Protein AF-G0ULC5-F1 (afdb_monomer_lite)

Secondary structure (DSSP, 8-state):
---TTSS--------SEEESSHHHHHHHHHHHHHHTT--HHHHHHHHHHHHHHHH--STTS--EEEEEEEE--PPPP--SS-EEEEEEEEESS--HHHHHHSS--SEEEEESSSGGGS-SS-PPTT-EEEEEEEEEEEPTT-EEEETTTS-HHHHHHHHHTTT-HHHHHHHHHHHHHHTT-S----EEEEEEEETTEEEEEEETTTEEEEEEEEEEEEE--

Sequence (221 aa):
MLRASELSSYIPLVPINVFQSFNSAVPTLREVSEKSGVQRRLIEDAVRQLQGAETGNNSFTTHIQPTTVRLYTPPPIEADTPNIMLLFRGAKDITIEGYICAESPKFVYFSSSLFLSLPYGVLSEGEKYRVTLCRVTRRSNSRLFNKLEAPEKELALFDSLHGNLEEFNATLVKKHSSEASGNGSIYDGVVDWLDGAVSYCFFTKYVQCHTILSADTLWCQ

Structure (mmCIF, N/CA/C/O backbone):
data_AF-G0ULC5-F1
#
_entry.id   AF-G0ULC5-F1
#
loop_
_atom_site.group_PDB
_atom_site.id
_atom_site.type_symbol
_atom_site.label_atom_id
_atom_site.label_alt_id
_atom_site.label_comp_id
_atom_site.label_asym_id
_atom_site.label_entity_id
_atom_site.label_seq_id
_atom_site.pdbx_PDB_ins_code
_atom_site.Cartn_x
_atom_site.Cartn_y
_atom_site.Cartn_z
_atom_site.occupancy
_atom_site.B_iso_or_equiv
_atom_site.auth_seq_id
_atom_site.auth_comp_id
_atom_site.auth_asym_id
_atom_site.auth_atom_id
_atom_site.pdbx_PDB_model_num
ATOM 1 N N . MET A 1 1 ? -5.680 17.758 20.005 1.00 28.42 1 MET A N 1
ATOM 2 C CA . MET A 1 1 ? -6.889 17.608 19.166 1.00 28.42 1 MET A CA 1
ATOM 3 C C . MET A 1 1 ? -6.508 18.072 17.764 1.00 28.42 1 MET A C 1
ATOM 5 O O . MET A 1 1 ? -6.477 19.269 17.520 1.00 28.42 1 MET A O 1
ATOM 9 N N . LEU A 1 2 ? -6.059 17.157 16.901 1.00 28.77 2 LEU A N 1
ATOM 10 C CA . LEU A 1 2 ? -5.626 17.500 15.539 1.00 28.77 2 LEU A CA 1
ATOM 11 C C . LEU A 1 2 ? -6.870 17.789 14.691 1.00 28.77 2 LEU A C 1
ATOM 13 O O . LEU A 1 2 ? -7.798 16.977 14.662 1.00 28.77 2 LEU A O 1
ATOM 17 N N . ARG A 1 3 ? -6.924 18.968 14.065 1.00 28.08 3 ARG A N 1
ATOM 18 C CA . ARG A 1 3 ? -8.037 19.369 13.198 1.00 28.08 3 ARG A CA 1
ATOM 19 C C . ARG A 1 3 ? -8.000 18.521 11.929 1.00 28.08 3 ARG A C 1
ATOM 21 O O . ARG A 1 3 ? -7.015 18.513 11.207 1.00 28.08 3 ARG A O 1
ATOM 28 N N . ALA A 1 4 ? -9.102 17.833 11.648 1.00 35.66 4 ALA A N 1
ATOM 29 C CA . ALA A 1 4 ? -9.281 16.988 10.467 1.00 35.66 4 ALA A CA 1
ATOM 30 C C . ALA A 1 4 ? -9.412 17.776 9.141 1.00 35.66 4 ALA A C 1
ATOM 32 O O . ALA A 1 4 ? -9.764 17.190 8.125 1.00 35.66 4 ALA A O 1
ATOM 33 N N . SER A 1 5 ? -9.169 19.091 9.145 1.00 34.28 5 SER A N 1
ATOM 34 C CA . SER A 1 5 ? -9.484 20.004 8.039 1.00 34.28 5 SER A CA 1
ATOM 35 C C . SER A 1 5 ? -8.282 20.455 7.202 1.00 34.28 5 SER A C 1
ATOM 37 O O . SER A 1 5 ? -8.465 21.267 6.306 1.00 34.28 5 SER A O 1
ATOM 39 N N . GLU A 1 6 ? -7.072 19.956 7.466 1.00 36.22 6 GLU A N 1
ATOM 40 C CA . GLU A 1 6 ? -5.863 20.311 6.690 1.00 36.22 6 GLU A CA 1
ATOM 41 C C . GLU A 1 6 ? -5.317 19.140 5.848 1.00 36.22 6 GLU A C 1
ATOM 43 O O . GLU A 1 6 ? -4.309 19.273 5.167 1.00 36.22 6 GLU A O 1
ATOM 48 N N . LEU A 1 7 ? -6.009 17.993 5.839 1.00 41.88 7 LEU A N 1
ATOM 49 C CA . LEU A 1 7 ? -5.552 16.750 5.198 1.00 41.88 7 LEU A CA 1
ATOM 50 C C . LEU A 1 7 ? -6.027 16.538 3.750 1.00 41.88 7 LEU A C 1
ATOM 52 O O . LEU A 1 7 ? -5.820 15.459 3.202 1.00 41.88 7 LEU A O 1
ATOM 56 N N . SER A 1 8 ? -6.670 17.525 3.122 1.00 38.25 8 SER A N 1
ATOM 57 C CA . SER A 1 8 ? -7.323 17.345 1.815 1.00 38.25 8 SER A CA 1
ATOM 58 C C . SER A 1 8 ? -6.988 18.422 0.782 1.00 38.25 8 SER A C 1
ATOM 60 O O . SER A 1 8 ? -7.850 18.802 -0.012 1.00 38.25 8 SER A O 1
ATOM 62 N N . SER A 1 9 ? -5.760 18.937 0.758 1.00 40.50 9 SER A N 1
ATOM 63 C CA . SER A 1 9 ? -5.264 19.585 -0.457 1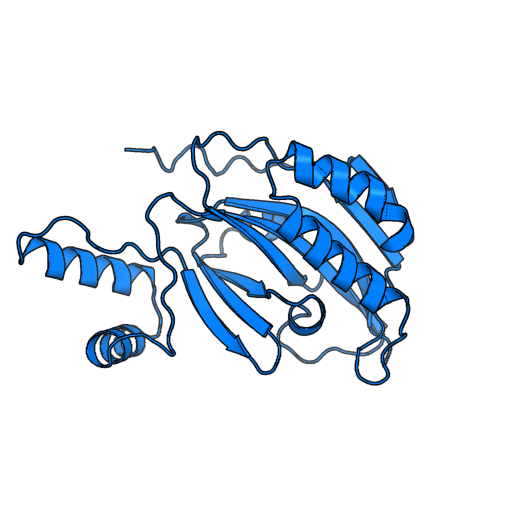.00 40.50 9 SER A CA 1
ATOM 64 C C . SER A 1 9 ? -4.756 18.496 -1.401 1.00 40.50 9 SER A C 1
ATOM 66 O O . SER A 1 9 ? -3.822 17.758 -1.090 1.00 40.50 9 SER A O 1
ATOM 68 N N . TYR A 1 10 ? -5.411 18.350 -2.555 1.00 47.53 10 TYR A N 1
ATOM 69 C CA . TYR A 1 10 ? -4.926 17.490 -3.629 1.00 47.53 10 TYR A CA 1
ATOM 70 C C . TYR A 1 10 ? -3.532 17.970 -4.060 1.00 47.53 10 TYR A C 1
ATOM 72 O O . TYR A 1 10 ? -3.373 19.010 -4.692 1.00 47.53 10 TYR A O 1
ATOM 80 N N . ILE A 1 11 ? -2.549 17.186 -3.634 1.00 54.88 11 ILE A N 1
ATOM 81 C CA . ILE A 1 11 ? -1.192 16.966 -4.123 1.00 54.88 11 ILE A CA 1
ATOM 82 C C . ILE A 1 11 ? -1.079 16.384 -5.538 1.00 54.88 11 ILE A C 1
ATOM 84 O O . ILE A 1 11 ? -0.894 15.166 -5.572 1.00 54.88 11 ILE A O 1
ATOM 88 N N . PRO A 1 12 ? -1.205 17.082 -6.693 1.00 54.84 12 PRO A N 1
ATOM 89 C CA . PRO A 1 12 ? -0.902 16.432 -7.966 1.00 54.84 12 PRO A CA 1
ATOM 90 C C . PRO A 1 12 ? 0.525 15.881 -7.910 1.00 54.84 12 PRO A C 1
ATOM 92 O O . PRO A 1 12 ? 1.501 16.629 -7.841 1.00 54.84 12 PRO A O 1
ATOM 95 N N . LEU A 1 13 ? 0.634 14.553 -7.881 1.00 72.25 13 LEU A N 1
ATOM 96 C CA . LEU A 1 13 ? 1.910 13.871 -7.779 1.00 72.25 13 LEU A CA 1
ATOM 97 C C . LEU A 1 13 ? 2.657 13.991 -9.106 1.00 72.25 13 LEU A C 1
ATOM 99 O O . LEU A 1 13 ? 2.316 13.332 -10.091 1.00 72.25 13 LEU A O 1
ATOM 103 N N . VAL A 1 14 ? 3.710 14.800 -9.118 1.00 83.62 14 VAL A N 1
ATOM 104 C CA . VAL A 1 14 ? 4.656 14.850 -10.233 1.00 83.62 14 VAL A CA 1
ATOM 105 C C . VAL A 1 14 ? 5.738 13.797 -9.983 1.00 83.62 14 VAL A C 1
ATOM 107 O O . VAL A 1 14 ? 6.363 13.822 -8.920 1.00 83.62 14 VAL A O 1
ATOM 110 N N . PRO A 1 15 ? 5.959 12.848 -10.911 1.00 90.38 15 PRO A N 1
ATOM 111 C CA . PRO A 1 15 ? 7.017 11.866 -10.745 1.00 90.38 15 PRO A CA 1
ATOM 112 C C . PRO A 1 15 ? 8.377 12.561 -10.793 1.00 90.38 15 PRO A C 1
ATOM 114 O O . PRO A 1 15 ? 8.635 13.367 -11.685 1.00 90.38 15 PRO A O 1
ATOM 117 N N . ILE A 1 16 ? 9.259 12.227 -9.854 1.00 93.25 16 ILE A N 1
ATOM 118 C CA . ILE A 1 16 ? 10.623 12.771 -9.826 1.00 93.25 16 ILE A CA 1
ATOM 119 C C . ILE A 1 16 ? 11.497 12.135 -10.910 1.00 93.25 16 ILE A C 1
ATOM 121 O O . ILE A 1 16 ? 12.363 12.786 -11.484 1.00 93.25 16 ILE A O 1
ATOM 125 N N . ASN A 1 17 ? 11.237 10.863 -11.220 1.00 94.12 17 ASN A N 1
ATOM 126 C CA . ASN A 1 17 ? 11.971 10.072 -12.193 1.00 94.12 17 ASN A CA 1
ATOM 127 C C . ASN A 1 17 ? 11.061 8.990 -12.782 1.00 94.12 17 ASN A C 1
ATOM 129 O O . ASN A 1 17 ? 10.111 8.525 -12.140 1.00 94.12 17 ASN A O 1
ATOM 133 N N . VAL A 1 18 ? 11.392 8.573 -14.003 1.00 95.44 18 VAL A N 1
ATOM 134 C CA . VAL A 1 18 ? 10.710 7.507 -14.738 1.00 95.44 18 VAL A CA 1
ATOM 135 C C . VAL A 1 18 ? 11.745 6.490 -15.212 1.00 95.44 18 VAL A C 1
ATOM 137 O O . VAL A 1 18 ? 12.797 6.865 -15.725 1.00 95.44 18 VAL A O 1
ATOM 140 N N . PHE A 1 19 ? 11.435 5.211 -15.043 1.00 96.19 19 PHE A N 1
ATOM 141 C CA . PHE A 1 19 ? 12.298 4.074 -15.338 1.00 96.19 19 PHE A CA 1
ATOM 142 C C . PHE A 1 19 ? 11.550 3.043 -16.183 1.00 96.19 19 PHE A C 1
ATOM 144 O O . PHE A 1 19 ? 10.318 3.025 -16.231 1.00 96.19 19 PHE A O 1
ATOM 151 N N . GLN A 1 20 ? 12.311 2.166 -16.831 1.00 92.50 20 GLN A N 1
ATOM 152 C CA . GLN A 1 20 ? 11.774 1.075 -17.650 1.00 92.50 20 GLN A CA 1
ATOM 153 C C . GLN A 1 20 ? 11.630 -0.236 -16.868 1.00 92.50 20 GLN A C 1
ATOM 155 O O . GLN A 1 20 ? 11.015 -1.173 -17.356 1.00 92.50 20 GLN A O 1
ATOM 160 N N . SER A 1 21 ? 12.193 -0.318 -15.659 1.00 92.88 21 SER A N 1
ATOM 161 C CA . SER A 1 21 ? 12.169 -1.534 -14.851 1.00 92.88 21 SER A CA 1
ATOM 162 C C . SER A 1 21 ? 12.197 -1.235 -13.356 1.00 92.88 21 SER A C 1
ATOM 164 O O . SER A 1 21 ? 12.589 -0.138 -12.945 1.00 92.88 21 SER A O 1
ATOM 166 N N . PHE A 1 22 ? 11.803 -2.198 -12.522 1.00 93.12 22 PHE A N 1
ATOM 167 C CA . PHE A 1 22 ? 11.952 -2.072 -11.076 1.00 93.12 22 PHE A CA 1
ATOM 168 C C . PHE A 1 22 ? 13.424 -2.059 -10.686 1.00 93.12 22 PHE A C 1
ATOM 170 O O . PHE A 1 22 ? 13.826 -1.223 -9.881 1.00 93.12 22 PHE A O 1
ATOM 177 N N . ASN A 1 23 ? 14.236 -2.925 -11.298 1.00 93.25 23 ASN A N 1
ATOM 178 C CA . ASN A 1 23 ? 15.669 -3.023 -11.018 1.00 93.25 23 ASN A CA 1
ATOM 179 C C . ASN A 1 23 ? 16.400 -1.686 -11.195 1.00 93.25 23 ASN A C 1
ATOM 181 O O . ASN A 1 23 ? 17.188 -1.294 -10.335 1.00 93.25 23 ASN A O 1
ATOM 185 N N . SER A 1 24 ? 16.108 -0.961 -12.278 1.00 95.06 24 SER A N 1
ATOM 186 C CA . SER A 1 24 ? 16.707 0.356 -12.528 1.00 95.06 24 SER A CA 1
ATOM 187 C C . SER A 1 24 ? 16.199 1.444 -11.573 1.00 95.06 24 SER A C 1
ATOM 189 O O . SER A 1 24 ? 16.930 2.394 -11.300 1.00 95.06 24 SER A O 1
ATOM 191 N N . ALA A 1 25 ? 14.995 1.289 -11.014 1.00 96.00 25 ALA A N 1
ATOM 192 C CA . ALA A 1 25 ? 14.406 2.225 -10.058 1.00 96.00 25 ALA A CA 1
ATOM 193 C C . ALA A 1 25 ? 14.906 2.040 -8.610 1.00 96.00 25 ALA A C 1
ATOM 195 O O . ALA A 1 25 ? 14.735 2.945 -7.794 1.00 96.00 25 ALA A O 1
ATOM 196 N N . VAL A 1 26 ? 15.523 0.898 -8.264 1.00 96.25 26 VAL A N 1
ATOM 197 C CA . VAL A 1 26 ? 15.902 0.549 -6.877 1.00 96.25 26 VAL A CA 1
ATOM 198 C C . VAL A 1 26 ? 16.731 1.628 -6.160 1.00 96.25 26 VAL A C 1
ATOM 200 O O . VAL A 1 26 ? 16.390 1.941 -5.016 1.00 96.25 26 VAL A O 1
ATOM 203 N N . PRO A 1 27 ? 17.796 2.213 -6.751 1.00 96.88 27 PRO A N 1
ATOM 204 C CA . PRO A 1 27 ? 18.605 3.208 -6.046 1.00 96.88 27 PRO A CA 1
ATOM 205 C C . PRO A 1 27 ? 17.780 4.429 -5.627 1.00 96.88 27 PRO A C 1
ATOM 207 O O . PRO A 1 27 ? 17.800 4.823 -4.462 1.00 96.88 27 PRO A O 1
ATOM 210 N N . THR A 1 28 ? 16.985 4.964 -6.554 1.00 96.88 28 THR A N 1
ATOM 211 C CA . THR A 1 28 ? 16.117 6.115 -6.296 1.00 96.88 28 THR A CA 1
ATOM 212 C C . THR A 1 28 ? 14.979 5.750 -5.343 1.00 96.88 28 THR A C 1
ATOM 214 O O . THR A 1 28 ? 14.648 6.552 -4.477 1.00 96.88 28 THR A O 1
ATOM 217 N N . LEU A 1 29 ? 14.419 4.535 -5.431 1.00 96.56 29 LEU A N 1
ATOM 218 C CA . LEU A 1 29 ? 13.388 4.045 -4.510 1.00 96.56 29 LEU A CA 1
ATOM 219 C C . LEU A 1 29 ? 13.894 4.030 -3.063 1.00 96.56 29 LEU A C 1
ATOM 221 O O . LEU A 1 29 ? 13.183 4.487 -2.167 1.00 96.56 29 LEU A O 1
ATOM 225 N N . ARG A 1 30 ? 15.110 3.517 -2.834 1.00 96.81 30 ARG A N 1
ATOM 226 C CA . ARG A 1 30 ? 15.735 3.511 -1.504 1.00 96.81 30 ARG A CA 1
ATOM 227 C C . ARG A 1 30 ? 15.887 4.929 -0.978 1.00 96.81 30 ARG A C 1
ATOM 229 O O . ARG A 1 30 ? 15.378 5.233 0.095 1.00 96.81 30 ARG A O 1
ATOM 236 N N . GLU A 1 31 ? 16.500 5.799 -1.775 1.00 95.19 31 GLU A N 1
ATOM 237 C CA . GLU A 1 31 ? 16.762 7.185 -1.397 1.00 95.19 31 GLU A CA 1
ATOM 238 C C . GLU A 1 31 ? 15.481 7.931 -0.997 1.00 95.19 31 GLU A C 1
ATOM 240 O O . GLU A 1 31 ? 15.425 8.554 0.064 1.00 95.19 31 GLU A O 1
ATOM 245 N N . VAL A 1 32 ? 14.431 7.860 -1.821 1.00 93.38 32 VAL A N 1
ATOM 246 C CA . VAL A 1 32 ? 13.191 8.611 -1.565 1.00 93.38 32 VAL A CA 1
ATOM 247 C C . VAL A 1 32 ? 12.416 8.023 -0.395 1.00 93.38 32 VAL A C 1
ATOM 249 O O . VAL A 1 32 ? 11.835 8.768 0.391 1.00 93.38 32 VAL A O 1
ATOM 252 N N . SER A 1 33 ? 12.447 6.698 -0.232 1.00 92.81 33 SER A N 1
ATOM 253 C CA . SER A 1 33 ? 11.783 6.024 0.882 1.00 92.81 33 SER A CA 1
ATOM 254 C C . SER A 1 33 ? 12.454 6.381 2.208 1.00 92.81 33 SER A C 1
ATOM 256 O O . SER A 1 33 ? 11.757 6.755 3.152 1.00 92.81 33 SER A O 1
ATOM 258 N N . GLU A 1 34 ? 13.789 6.355 2.263 1.00 92.69 34 GLU A N 1
ATOM 259 C CA . GLU A 1 34 ? 14.573 6.748 3.441 1.00 92.69 34 GLU A CA 1
ATOM 260 C C . GLU A 1 34 ? 14.357 8.224 3.792 1.00 92.69 34 GLU A C 1
ATOM 262 O O . GLU A 1 34 ? 14.029 8.540 4.936 1.00 92.69 34 GLU A O 1
ATOM 267 N N . LYS A 1 35 ? 14.441 9.130 2.806 1.00 89.94 35 LYS A N 1
ATOM 268 C CA . LYS A 1 35 ? 14.156 10.565 3.001 1.00 89.94 35 LYS A CA 1
ATOM 269 C C . LYS A 1 35 ? 12.729 10.824 3.478 1.00 89.94 35 LYS A C 1
ATOM 271 O O . LYS A 1 35 ? 12.484 11.777 4.210 1.00 89.94 35 LYS A O 1
ATOM 276 N N . SER A 1 36 ? 11.793 9.963 3.090 1.00 86.75 36 SER A N 1
ATOM 277 C CA . SER A 1 36 ? 10.403 10.016 3.538 1.00 86.75 36 SER A CA 1
ATOM 278 C C . SER A 1 36 ? 10.176 9.364 4.912 1.00 86.75 36 SER A C 1
ATOM 280 O O . SER A 1 36 ? 9.031 9.237 5.337 1.00 86.75 36 SER A O 1
ATOM 282 N N . GLY A 1 37 ? 11.231 8.938 5.613 1.00 88.88 37 GLY A N 1
ATOM 283 C CA . GLY A 1 37 ? 11.165 8.386 6.968 1.00 88.88 37 GLY A CA 1
ATOM 284 C C . GLY A 1 37 ? 10.795 6.903 7.052 1.00 88.88 37 GLY A C 1
ATOM 285 O O . GLY A 1 37 ? 10.543 6.403 8.146 1.00 88.88 37 GLY A O 1
ATOM 286 N N . VAL A 1 38 ? 10.750 6.172 5.933 1.00 91.38 38 VAL A N 1
ATOM 287 C CA . VAL A 1 38 ? 10.458 4.730 5.944 1.00 91.38 38 VAL A CA 1
ATOM 288 C C . VAL A 1 38 ? 11.659 3.957 6.492 1.00 91.38 38 VAL A C 1
ATOM 290 O O . VAL A 1 38 ? 12.804 4.196 6.119 1.00 91.38 38 VAL A O 1
ATOM 293 N N . GLN A 1 39 ? 11.397 2.989 7.371 1.00 92.19 39 GLN A N 1
ATOM 294 C CA . GLN A 1 39 ? 12.447 2.159 7.959 1.00 92.19 39 GLN A CA 1
ATOM 295 C C . GLN A 1 39 ? 13.126 1.282 6.902 1.00 92.19 39 GLN A C 1
ATOM 297 O O . GLN A 1 39 ? 12.453 0.590 6.137 1.00 92.19 39 GLN A O 1
ATOM 302 N N . ARG A 1 40 ? 14.463 1.212 6.944 1.00 94.19 40 ARG A N 1
ATOM 303 C CA . ARG A 1 40 ? 15.283 0.439 5.996 1.00 94.19 40 ARG A CA 1
ATOM 304 C C . ARG A 1 40 ? 14.811 -1.003 5.797 1.00 94.19 40 ARG A C 1
ATOM 306 O O . ARG A 1 40 ? 14.786 -1.480 4.671 1.00 94.19 40 ARG A O 1
ATOM 313 N N . ARG A 1 41 ? 14.389 -1.690 6.863 1.00 95.38 41 ARG A N 1
ATOM 314 C CA . ARG A 1 41 ? 13.871 -3.066 6.768 1.00 95.38 41 ARG A CA 1
ATOM 315 C C . ARG A 1 41 ? 12.670 -3.170 5.821 1.00 95.38 41 ARG A C 1
ATOM 317 O O . ARG A 1 41 ? 12.659 -4.047 4.967 1.00 95.38 41 ARG A O 1
ATOM 324 N N . LEU A 1 42 ? 11.700 -2.262 5.950 1.00 95.00 42 LEU A N 1
ATOM 325 C CA . LEU A 1 42 ? 10.508 -2.240 5.096 1.00 95.00 42 LEU A CA 1
ATOM 326 C C . LEU A 1 42 ? 10.885 -1.981 3.632 1.00 95.00 42 LEU A C 1
ATOM 328 O O . LEU A 1 42 ? 10.342 -2.618 2.734 1.00 95.00 42 LEU A O 1
ATOM 332 N N . ILE A 1 43 ? 11.847 -1.080 3.406 1.00 95.94 43 ILE A N 1
ATOM 333 C CA . ILE A 1 43 ? 12.360 -0.752 2.070 1.00 95.94 43 ILE A CA 1
ATOM 334 C C . ILE A 1 43 ? 12.983 -1.988 1.422 1.00 95.94 43 ILE A C 1
ATOM 336 O O . ILE A 1 43 ? 12.629 -2.332 0.298 1.00 95.94 43 ILE A O 1
ATOM 340 N N . GLU A 1 44 ? 13.883 -2.678 2.124 1.00 96.69 44 GLU A N 1
ATOM 341 C CA . GLU A 1 44 ? 14.571 -3.850 1.575 1.00 96.69 44 GLU A CA 1
ATOM 342 C C . GLU A 1 44 ? 13.618 -5.023 1.313 1.00 96.69 44 GLU A C 1
ATOM 344 O O . GLU A 1 44 ? 13.778 -5.731 0.318 1.00 96.69 44 GLU A O 1
ATOM 349 N N . ASP A 1 45 ? 12.596 -5.212 2.150 1.00 94.12 45 ASP A N 1
ATOM 350 C CA . ASP A 1 45 ? 11.572 -6.229 1.906 1.00 94.12 45 ASP A CA 1
ATOM 351 C C . ASP A 1 45 ? 10.735 -5.902 0.654 1.00 94.12 45 ASP A C 1
ATOM 353 O O . ASP A 1 45 ? 10.480 -6.794 -0.157 1.00 94.12 45 ASP A O 1
ATOM 357 N N . ALA A 1 46 ? 10.365 -4.635 0.431 1.00 94.50 46 ALA A N 1
ATOM 358 C CA . ALA A 1 46 ? 9.665 -4.219 -0.787 1.00 94.50 46 ALA A CA 1
ATOM 359 C C . ALA A 1 46 ? 10.551 -4.326 -2.042 1.00 94.50 46 ALA A C 1
ATOM 361 O O . ALA A 1 46 ? 10.095 -4.817 -3.075 1.00 94.50 46 ALA A O 1
ATOM 362 N N . VAL A 1 47 ? 11.826 -3.927 -1.951 1.00 95.25 47 VAL A N 1
ATOM 363 C CA . VAL A 1 47 ? 12.810 -4.069 -3.038 1.00 95.25 47 VAL A CA 1
ATOM 364 C C . VAL A 1 47 ? 12.954 -5.535 -3.436 1.00 95.25 47 VAL A C 1
ATOM 366 O O . VAL A 1 47 ? 12.858 -5.848 -4.621 1.00 95.25 47 VAL A O 1
ATOM 369 N N . ARG A 1 48 ? 13.100 -6.450 -2.468 1.00 93.31 48 ARG A N 1
ATOM 370 C CA . ARG A 1 48 ? 13.213 -7.891 -2.744 1.00 93.31 48 ARG A CA 1
ATOM 371 C C . ARG A 1 48 ? 12.015 -8.414 -3.539 1.00 93.31 48 ARG A C 1
ATOM 373 O O . ARG A 1 48 ? 12.203 -9.179 -4.481 1.00 93.31 48 ARG A O 1
ATOM 380 N N . GLN A 1 49 ? 10.802 -7.991 -3.185 1.00 91.38 49 GLN A N 1
ATOM 381 C CA . GLN A 1 49 ? 9.587 -8.392 -3.898 1.00 91.38 49 GLN A CA 1
ATOM 382 C C . GLN A 1 49 ? 9.547 -7.849 -5.332 1.00 91.38 49 GLN A C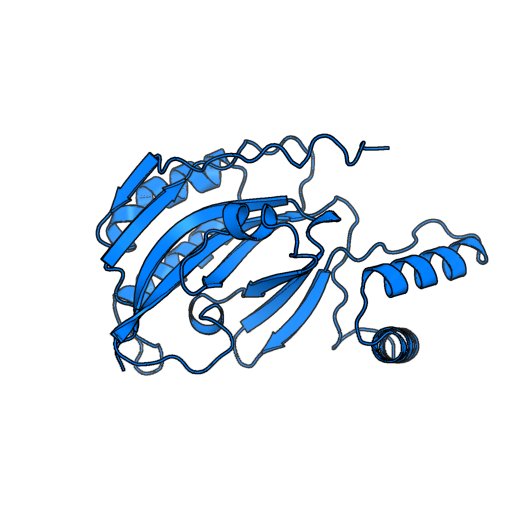 1
ATOM 384 O O . GLN A 1 49 ? 9.263 -8.604 -6.258 1.00 91.38 49 GLN A O 1
ATOM 389 N N . LEU A 1 50 ? 9.883 -6.571 -5.528 1.00 91.31 50 LEU A N 1
ATOM 390 C CA . LEU A 1 50 ? 9.907 -5.931 -6.847 1.00 91.31 50 LEU A CA 1
ATOM 391 C C . LEU A 1 50 ? 10.939 -6.575 -7.788 1.00 91.31 50 LEU A C 1
ATOM 393 O O . LEU A 1 50 ? 10.621 -6.885 -8.933 1.00 91.31 50 LEU A O 1
ATOM 397 N N . GLN A 1 51 ? 12.156 -6.832 -7.300 1.00 89.94 51 GLN A N 1
ATOM 398 C CA . GLN A 1 51 ? 13.202 -7.497 -8.087 1.00 89.94 51 GLN A CA 1
ATOM 399 C C . GLN A 1 51 ? 12.857 -8.964 -8.385 1.00 89.94 51 GLN A C 1
ATOM 401 O O . GLN A 1 51 ? 13.115 -9.460 -9.484 1.00 89.94 51 GLN A O 1
ATOM 406 N N . GLY A 1 52 ? 12.254 -9.661 -7.416 1.00 86.75 52 GLY A N 1
ATOM 407 C CA . GLY A 1 52 ? 11.787 -11.036 -7.591 1.00 86.75 52 GLY A CA 1
ATOM 408 C C . GLY A 1 52 ? 10.694 -11.157 -8.655 1.00 86.75 52 GLY A C 1
ATOM 409 O O . GLY A 1 52 ? 10.738 -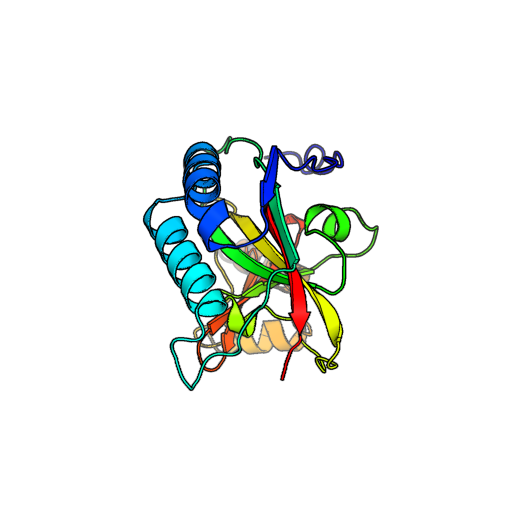12.077 -9.466 1.00 86.75 52 GLY A O 1
ATOM 410 N N . ALA A 1 53 ? 9.760 -10.204 -8.700 1.00 82.94 53 ALA A N 1
ATOM 411 C CA . ALA A 1 53 ? 8.671 -10.197 -9.677 1.00 82.94 53 ALA A CA 1
ATOM 412 C C . ALA A 1 53 ? 9.130 -9.923 -11.120 1.00 82.94 53 ALA A C 1
ATOM 414 O O . ALA A 1 53 ? 8.511 -10.431 -12.052 1.00 82.94 53 ALA A O 1
ATOM 415 N N . GLU A 1 54 ? 10.209 -9.153 -11.307 1.00 81.62 54 GLU A N 1
ATOM 416 C CA . GLU A 1 54 ? 10.765 -8.840 -12.634 1.00 81.62 54 GLU A CA 1
ATOM 417 C C . GLU A 1 54 ? 11.648 -9.963 -13.198 1.00 81.62 54 GLU A C 1
ATOM 419 O O . GLU A 1 54 ? 11.752 -10.126 -14.406 1.00 81.62 54 GLU A O 1
ATOM 424 N N . THR A 1 55 ? 12.330 -10.722 -12.337 1.00 75.56 55 THR A N 1
ATOM 425 C CA . THR A 1 55 ? 13.317 -11.722 -12.782 1.00 75.56 55 THR A CA 1
ATOM 426 C C . THR A 1 55 ? 12.719 -13.098 -13.062 1.00 75.56 55 THR A C 1
ATOM 428 O O . THR A 1 55 ? 13.398 -13.930 -13.652 1.00 75.56 55 THR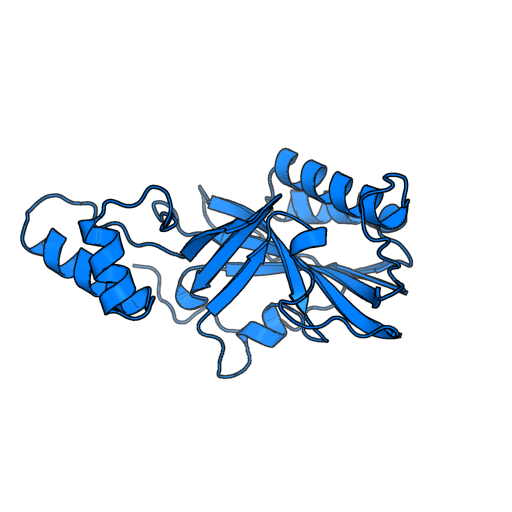 A O 1
ATOM 431 N N . GLY A 1 56 ? 11.477 -13.367 -12.638 1.00 64.50 56 GLY A N 1
ATOM 432 C CA . GLY A 1 56 ? 10.789 -14.640 -12.896 1.00 64.50 56 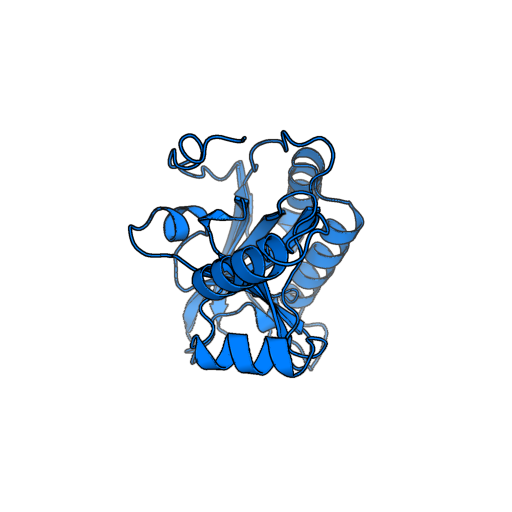GLY A CA 1
ATOM 433 C C . GLY A 1 56 ? 11.483 -15.881 -12.314 1.00 64.50 56 GLY A C 1
ATOM 434 O O . GLY A 1 56 ? 11.122 -17.003 -12.654 1.00 64.50 56 GLY A O 1
ATOM 435 N N . ASN A 1 57 ? 12.476 -15.709 -11.436 1.00 54.88 57 ASN A N 1
ATOM 436 C CA . ASN A 1 57 ? 13.361 -16.787 -10.978 1.00 54.88 57 ASN A CA 1
ATOM 437 C C . ASN A 1 57 ? 12.695 -17.815 -10.043 1.00 54.88 57 ASN A C 1
ATOM 439 O O . ASN A 1 57 ? 13.352 -18.764 -9.621 1.00 54.88 57 ASN A O 1
ATOM 443 N N . ASN A 1 58 ? 11.407 -17.658 -9.731 1.00 51.88 58 ASN A N 1
ATOM 444 C CA . ASN A 1 58 ? 10.632 -18.631 -8.972 1.00 51.88 58 ASN A CA 1
ATOM 445 C C . ASN A 1 58 ? 9.502 -19.179 -9.851 1.00 51.88 58 ASN A C 1
ATOM 447 O O . ASN A 1 58 ? 8.609 -18.444 -10.264 1.00 51.88 58 ASN A O 1
ATOM 451 N N . SER A 1 59 ? 9.485 -20.496 -10.060 1.00 46.47 59 SER A N 1
ATOM 452 C CA . SER A 1 59 ? 8.455 -21.229 -10.821 1.00 46.47 59 SER A CA 1
ATOM 453 C C . SER A 1 59 ? 7.028 -21.121 -10.255 1.00 46.47 59 SER A C 1
ATOM 455 O O . SER A 1 59 ? 6.091 -21.630 -10.860 1.00 46.47 59 SER A O 1
ATOM 457 N N . PHE A 1 60 ? 6.859 -20.456 -9.109 1.00 48.31 60 PHE A N 1
ATOM 458 C CA . PHE A 1 60 ? 5.582 -20.232 -8.429 1.00 48.31 60 PHE A CA 1
ATOM 459 C C . PHE A 1 60 ? 5.160 -18.755 -8.387 1.00 48.31 60 PHE A C 1
ATOM 461 O O . PHE A 1 60 ? 4.155 -18.430 -7.759 1.00 48.31 60 PHE A O 1
ATOM 468 N N . THR A 1 61 ? 5.918 -17.842 -9.003 1.00 56.12 61 THR A N 1
ATOM 469 C CA . THR A 1 61 ? 5.627 -16.401 -8.960 1.00 56.12 61 THR A CA 1
ATOM 470 C C . THR A 1 61 ? 5.228 -15.876 -10.326 1.00 56.12 61 THR A C 1
ATOM 472 O O . THR A 1 61 ? 5.953 -16.072 -11.298 1.00 56.12 61 THR A O 1
ATOM 475 N N . THR A 1 62 ? 4.102 -15.166 -10.391 1.00 61.00 62 THR A N 1
ATOM 476 C CA . THR A 1 62 ? 3.651 -14.493 -11.609 1.00 61.00 62 THR A CA 1
ATOM 477 C C . THR A 1 62 ? 4.682 -13.470 -12.077 1.00 61.00 62 THR A C 1
ATOM 479 O O . THR A 1 62 ? 5.099 -12.609 -11.304 1.00 61.00 62 THR A O 1
ATOM 482 N N . HIS A 1 63 ? 5.082 -13.537 -13.343 1.00 71.50 63 HIS A N 1
ATOM 483 C CA . HIS A 1 63 ? 5.999 -12.564 -13.918 1.00 71.50 63 HIS A CA 1
ATOM 484 C C . HIS A 1 63 ? 5.281 -11.223 -14.117 1.00 71.50 63 HIS A C 1
ATOM 486 O O . HIS A 1 63 ? 4.315 -11.131 -14.873 1.00 71.50 63 HIS A O 1
ATOM 492 N N . ILE A 1 64 ? 5.759 -10.167 -13.456 1.00 79.50 64 ILE A N 1
ATOM 493 C CA . ILE A 1 64 ? 5.237 -8.812 -13.654 1.00 79.50 64 ILE A CA 1
ATOM 494 C C . ILE A 1 64 ? 6.185 -8.088 -14.598 1.00 79.50 64 ILE A C 1
ATOM 496 O O . ILE A 1 64 ? 7.328 -7.814 -14.238 1.00 79.50 64 ILE A O 1
ATOM 500 N N . GLN A 1 65 ? 5.698 -7.734 -15.788 1.00 84.25 65 GLN A N 1
ATOM 501 C CA . GLN A 1 65 ? 6.459 -6.934 -16.741 1.00 84.25 65 GLN A CA 1
ATOM 502 C C . GLN A 1 65 ? 6.080 -5.449 -16.606 1.00 84.25 65 GLN A C 1
ATOM 504 O O . GLN A 1 65 ? 5.051 -5.030 -17.153 1.00 84.25 65 GLN A O 1
ATOM 509 N N . PRO A 1 66 ? 6.868 -4.628 -15.882 1.00 88.00 66 PRO A N 1
ATOM 510 C CA . PRO A 1 66 ? 6.642 -3.192 -15.860 1.00 88.00 66 PRO A CA 1
ATOM 511 C C . PRO A 1 66 ? 6.954 -2.596 -17.237 1.00 88.00 66 PRO A C 1
ATOM 513 O O . PRO A 1 66 ? 8.002 -2.855 -17.820 1.00 88.00 66 PRO A O 1
ATOM 516 N N . THR A 1 67 ? 6.053 -1.766 -17.755 1.00 87.31 67 THR A N 1
ATOM 517 C CA . THR A 1 67 ? 6.284 -0.970 -18.971 1.00 87.31 67 THR A CA 1
ATOM 518 C C . THR A 1 67 ? 6.730 0.446 -18.643 1.00 87.31 67 THR A C 1
ATOM 520 O O . THR A 1 67 ? 7.321 1.133 -19.470 1.00 87.31 67 THR A O 1
ATOM 523 N N . THR A 1 68 ? 6.382 0.947 -17.458 1.00 91.75 68 THR A N 1
ATOM 524 C CA . THR A 1 68 ? 6.778 2.280 -16.998 1.00 91.75 68 THR A CA 1
ATOM 525 C C . THR A 1 68 ? 6.726 2.321 -15.483 1.00 91.75 68 THR A C 1
ATOM 527 O O . THR A 1 68 ? 5.654 2.152 -14.908 1.00 91.75 68 THR A O 1
ATOM 530 N N . VAL A 1 69 ? 7.856 2.603 -14.841 1.00 94.31 69 VAL A N 1
ATOM 531 C CA . VAL A 1 69 ? 7.969 2.768 -13.388 1.00 94.31 69 VAL A CA 1
ATOM 532 C C . VAL A 1 69 ? 8.187 4.242 -13.077 1.00 94.31 69 VAL A C 1
ATOM 534 O O . VAL A 1 69 ? 9.090 4.872 -13.615 1.00 94.31 69 VAL A O 1
ATOM 537 N N . ARG A 1 70 ? 7.362 4.812 -12.209 1.00 94.56 70 ARG A N 1
ATOM 538 C CA . ARG A 1 70 ? 7.406 6.210 -11.779 1.00 94.56 70 ARG A CA 1
ATOM 539 C C . ARG A 1 70 ? 7.682 6.253 -10.289 1.00 94.56 70 ARG A C 1
ATOM 541 O O . ARG A 1 70 ? 7.008 5.558 -9.528 1.00 94.56 70 ARG A O 1
ATOM 548 N N . LEU A 1 71 ? 8.647 7.070 -9.886 1.00 94.75 71 LEU A N 1
ATOM 549 C CA . LEU A 1 71 ? 8.929 7.337 -8.480 1.00 94.75 71 LEU A CA 1
ATOM 550 C C . LEU A 1 71 ? 8.441 8.720 -8.084 1.00 94.75 71 LEU A C 1
ATOM 552 O O . LEU A 1 71 ? 8.449 9.652 -8.887 1.00 94.75 71 LEU A O 1
ATOM 556 N N . TYR A 1 72 ? 8.045 8.833 -6.827 1.00 92.88 72 TYR A N 1
ATOM 557 C CA . TYR A 1 72 ? 7.496 10.032 -6.219 1.00 92.88 72 TYR A CA 1
ATOM 558 C C . TYR A 1 72 ? 8.162 10.258 -4.868 1.00 92.88 72 TYR A C 1
ATOM 560 O O . TYR A 1 72 ? 8.609 9.313 -4.216 1.00 92.88 72 TYR A O 1
ATOM 568 N N . THR A 1 73 ? 8.191 11.516 -4.443 1.00 89.62 73 THR A N 1
ATOM 569 C CA . THR A 1 73 ? 8.669 11.899 -3.116 1.00 89.62 73 THR A CA 1
ATOM 570 C C . THR A 1 73 ? 7.461 12.214 -2.242 1.00 89.62 73 THR A C 1
ATOM 572 O O . THR A 1 73 ? 6.839 13.260 -2.440 1.00 89.62 73 THR A O 1
ATOM 575 N N . PRO A 1 74 ? 7.105 11.344 -1.281 1.00 85.56 74 PRO A N 1
ATOM 576 C CA . PRO A 1 74 ? 6.098 11.681 -0.288 1.00 85.56 74 PRO A CA 1
ATOM 577 C C . PRO A 1 74 ? 6.525 12.905 0.532 1.00 85.56 74 PRO A C 1
ATOM 579 O O . PRO A 1 74 ? 7.728 13.115 0.725 1.00 85.56 74 PRO A O 1
ATOM 582 N N . PRO A 1 75 ? 5.573 13.664 1.101 1.00 83.75 75 PRO A N 1
ATOM 583 C CA . PRO A 1 75 ? 5.910 14.698 2.069 1.00 83.75 75 PRO A CA 1
ATOM 584 C C . PRO A 1 75 ? 6.678 14.090 3.258 1.00 83.75 75 PRO A C 1
ATOM 586 O O . PRO A 1 75 ? 6.458 12.915 3.595 1.00 83.75 75 PRO A O 1
ATOM 589 N N . PRO A 1 76 ? 7.582 14.843 3.904 1.00 80.31 76 PRO A N 1
ATOM 590 C CA . PRO A 1 76 ? 8.277 14.374 5.098 1.00 80.31 76 PRO A CA 1
ATOM 591 C C . PRO A 1 76 ? 7.276 14.026 6.206 1.00 80.31 76 PRO A C 1
ATOM 593 O O . PRO A 1 76 ? 6.147 14.514 6.223 1.00 80.31 76 PRO A O 1
ATOM 596 N N . ILE A 1 77 ? 7.670 13.137 7.117 1.00 81.50 77 ILE A N 1
ATOM 597 C CA . ILE A 1 77 ? 6.805 12.769 8.239 1.00 81.50 77 ILE A CA 1
ATOM 598 C C . ILE A 1 77 ? 6.945 13.821 9.329 1.00 81.50 77 ILE A C 1
ATOM 600 O O . ILE A 1 77 ? 8.041 14.061 9.821 1.00 81.50 77 ILE A O 1
ATOM 604 N N . GLU A 1 78 ? 5.822 14.422 9.705 1.00 70.06 78 GLU A N 1
ATOM 605 C CA . GLU A 1 78 ? 5.773 15.483 10.715 1.00 70.06 78 GLU A CA 1
ATOM 606 C C . GLU A 1 78 ? 5.624 14.946 12.148 1.00 70.06 78 GLU A C 1
ATOM 608 O O . GLU A 1 78 ? 5.836 15.678 13.108 1.00 70.06 78 GLU A O 1
ATOM 613 N N . ALA A 1 79 ? 5.236 13.677 12.315 1.00 67.81 79 ALA A N 1
ATOM 614 C CA . ALA A 1 79 ? 5.007 13.075 13.626 1.00 67.81 79 ALA A CA 1
ATOM 615 C C . ALA A 1 79 ? 6.305 12.536 14.253 1.00 67.81 79 ALA A C 1
ATOM 617 O O . ALA A 1 79 ? 7.086 11.878 13.571 1.00 67.81 79 ALA A O 1
ATOM 618 N N . ASP A 1 80 ? 6.465 12.711 15.570 1.00 62.91 80 ASP A N 1
ATOM 619 C CA . ASP A 1 80 ? 7.651 12.258 16.318 1.00 62.91 80 ASP A CA 1
ATOM 620 C C . ASP A 1 80 ? 7.774 10.723 16.415 1.00 62.91 80 ASP A C 1
ATOM 622 O O . ASP A 1 80 ? 8.875 10.184 16.506 1.00 62.91 80 ASP A O 1
ATOM 626 N N . THR A 1 81 ? 6.649 9.993 16.403 1.00 65.81 81 THR A N 1
ATOM 627 C CA . THR A 1 81 ? 6.610 8.513 16.472 1.00 65.81 81 THR A CA 1
ATOM 628 C C . THR A 1 81 ? 5.531 7.926 15.548 1.00 65.81 81 THR A C 1
ATOM 630 O O . THR A 1 81 ? 4.470 7.472 15.996 1.00 65.81 81 THR A O 1
ATOM 633 N N . PRO A 1 82 ? 5.751 7.963 14.224 1.00 71.38 82 PRO A N 1
ATOM 634 C CA . PRO A 1 82 ? 4.790 7.466 13.252 1.00 71.38 82 PRO A CA 1
ATOM 635 C C . PRO A 1 82 ? 4.800 5.933 13.199 1.00 71.38 82 PRO A C 1
ATOM 637 O O . PRO A 1 82 ? 5.852 5.299 13.114 1.00 71.38 82 PRO A O 1
ATOM 640 N N . ASN A 1 83 ? 3.613 5.328 13.160 1.00 86.44 83 ASN A N 1
ATOM 641 C CA . ASN A 1 83 ? 3.471 3.919 12.801 1.00 86.44 83 ASN A CA 1
ATOM 642 C C . ASN A 1 83 ? 3.458 3.815 11.271 1.00 86.44 83 ASN A C 1
ATOM 644 O O . ASN A 1 83 ? 2.425 4.030 10.637 1.00 86.44 83 ASN A O 1
ATOM 648 N N . ILE A 1 84 ? 4.618 3.541 10.676 1.00 91.06 84 ILE A N 1
ATOM 649 C CA . ILE A 1 84 ? 4.790 3.513 9.218 1.00 91.06 84 ILE A CA 1
ATOM 650 C C . ILE A 1 84 ? 4.661 2.089 8.698 1.00 91.06 84 ILE A C 1
ATOM 652 O O . ILE A 1 84 ? 5.279 1.163 9.222 1.00 91.06 84 ILE A O 1
ATOM 656 N N . MET A 1 85 ? 3.910 1.936 7.615 1.00 94.25 85 MET A N 1
ATOM 657 C CA . MET A 1 85 ? 3.852 0.716 6.821 1.00 94.25 85 MET A CA 1
ATOM 658 C C . MET A 1 85 ? 4.220 1.034 5.374 1.00 94.25 85 MET A C 1
ATOM 660 O O . MET A 1 85 ? 3.955 2.132 4.882 1.00 94.25 85 MET A O 1
ATOM 664 N N . LEU A 1 86 ? 4.830 0.067 4.695 1.00 94.88 86 LEU A N 1
ATOM 665 C CA . LEU A 1 86 ? 5.125 0.131 3.269 1.00 94.88 86 LEU A CA 1
ATOM 666 C C . LEU A 1 86 ? 4.373 -1.018 2.601 1.00 94.88 86 LEU A C 1
ATOM 668 O O . LEU A 1 86 ? 4.682 -2.181 2.855 1.00 94.88 86 LEU A O 1
ATOM 672 N N . LEU A 1 87 ? 3.333 -0.693 1.839 1.00 94.94 87 LEU A N 1
ATOM 673 C CA . LEU A 1 87 ? 2.351 -1.667 1.365 1.00 94.94 87 LEU A CA 1
ATOM 674 C C . LEU A 1 87 ? 2.076 -1.507 -0.125 1.00 94.94 87 LEU A C 1
ATOM 676 O O . LEU A 1 87 ? 2.169 -0.409 -0.674 1.00 94.94 87 LEU A O 1
ATOM 680 N N . PHE A 1 88 ? 1.694 -2.605 -0.764 1.00 93.00 88 PHE A N 1
ATOM 681 C CA . PHE A 1 88 ? 1.362 -2.638 -2.178 1.00 93.00 88 PHE A CA 1
ATOM 682 C C . PHE A 1 88 ? -0.145 -2.493 -2.404 1.00 93.00 88 PHE A C 1
ATOM 684 O O . PHE A 1 88 ? -0.959 -2.955 -1.602 1.00 93.00 88 PHE A O 1
ATOM 691 N N . ARG A 1 89 ? -0.523 -1.886 -3.528 1.00 88.94 89 ARG A N 1
ATOM 692 C CA . ARG A 1 89 ? -1.902 -1.811 -4.025 1.00 88.94 89 ARG A CA 1
ATOM 693 C C . ARG A 1 89 ? -1.913 -1.908 -5.545 1.00 88.94 89 ARG A C 1
ATOM 695 O O . ARG A 1 89 ? -1.241 -1.125 -6.213 1.00 88.94 89 ARG A O 1
ATOM 702 N N . GLY A 1 90 ? -2.731 -2.801 -6.079 1.00 86.19 90 GLY A N 1
ATOM 703 C CA . GLY A 1 90 ? -3.069 -2.901 -7.491 1.00 86.19 90 GLY A CA 1
ATOM 704 C C . GLY A 1 90 ? -4.358 -2.148 -7.811 1.00 86.19 90 GLY A C 1
ATOM 705 O O . GLY A 1 90 ? -5.335 -2.203 -7.064 1.00 86.19 90 GLY A O 1
ATOM 706 N N . ALA A 1 91 ? -4.367 -1.432 -8.928 1.00 77.12 91 ALA A N 1
ATOM 707 C CA . ALA A 1 91 ? -5.540 -0.762 -9.482 1.00 77.12 91 ALA A CA 1
ATOM 708 C C . ALA A 1 91 ? -5.484 -0.780 -11.013 1.00 77.12 91 ALA A C 1
ATOM 710 O O . ALA A 1 91 ? -4.434 -1.058 -11.584 1.00 77.12 91 ALA A O 1
ATOM 711 N N . LYS A 1 92 ? -6.597 -0.477 -11.691 1.00 70.12 92 LYS A N 1
ATOM 712 C CA . LYS A 1 92 ? -6.607 -0.422 -13.161 1.00 70.12 92 LYS A CA 1
ATOM 713 C C . LYS A 1 92 ? -5.783 0.758 -13.700 1.00 70.12 92 LYS A C 1
ATOM 715 O O . LYS A 1 92 ? -4.937 0.547 -14.558 1.00 70.12 92 LYS A O 1
ATOM 720 N N . ASP A 1 93 ? -5.945 1.971 -13.166 1.00 67.06 93 ASP A N 1
ATOM 721 C CA . ASP A 1 93 ? -5.288 3.156 -13.751 1.00 67.06 93 ASP A CA 1
ATOM 722 C C . ASP A 1 93 ? -5.024 4.346 -12.802 1.00 67.06 93 ASP A C 1
ATOM 724 O O . ASP A 1 93 ? -4.380 5.316 -13.208 1.00 67.06 93 ASP A O 1
ATOM 728 N N . ILE A 1 94 ? -5.438 4.296 -11.532 1.00 71.25 94 ILE A N 1
ATOM 729 C CA . ILE A 1 94 ? -5.384 5.456 -10.621 1.00 71.25 94 ILE A CA 1
ATOM 730 C C . ILE A 1 94 ? -4.368 5.298 -9.473 1.00 71.25 94 ILE A C 1
ATOM 732 O O . ILE A 1 94 ? -4.246 4.223 -8.874 1.00 71.25 94 ILE A O 1
ATOM 736 N N . THR A 1 95 ? -3.637 6.377 -9.152 1.00 72.56 95 THR A N 1
ATOM 737 C CA . THR A 1 95 ? -2.765 6.452 -7.957 1.00 72.56 95 THR A CA 1
ATOM 738 C C . THR A 1 95 ? -3.593 6.468 -6.670 1.00 72.56 95 THR A C 1
ATOM 740 O O . THR A 1 95 ? -4.819 6.602 -6.721 1.00 72.56 95 THR A O 1
ATOM 743 N N . ILE A 1 96 ? -2.950 6.328 -5.503 1.00 78.75 96 ILE A N 1
ATOM 744 C CA . ILE A 1 96 ? -3.706 6.339 -4.247 1.00 78.75 96 ILE A CA 1
ATOM 745 C C . ILE A 1 96 ? -4.295 7.719 -3.943 1.00 78.75 96 ILE A C 1
ATOM 747 O O . ILE A 1 96 ? -5.431 7.809 -3.498 1.00 78.75 96 ILE A O 1
ATOM 751 N N . GLU A 1 97 ? -3.573 8.789 -4.245 1.00 80.81 97 GLU A N 1
ATOM 752 C CA . GLU A 1 97 ? -4.017 10.169 -4.056 1.00 80.81 97 GLU A CA 1
ATOM 753 C C . GLU A 1 97 ? -5.188 10.485 -4.978 1.00 80.81 97 GLU A C 1
ATOM 755 O O . GLU A 1 97 ? -6.191 11.026 -4.526 1.00 80.81 97 GLU A O 1
ATOM 760 N N . GLY A 1 98 ? -5.100 10.084 -6.252 1.00 73.88 98 GLY A N 1
ATOM 761 C CA . GLY A 1 98 ? -6.202 10.242 -7.197 1.00 73.88 98 GLY A CA 1
ATOM 762 C C . GLY A 1 98 ? -7.445 9.476 -6.749 1.00 73.88 98 GLY A C 1
ATOM 763 O O . GLY A 1 98 ? -8.551 9.999 -6.844 1.00 73.88 98 GLY A O 1
ATOM 764 N N . TYR A 1 99 ? -7.261 8.264 -6.211 1.00 77.62 99 TYR A N 1
ATOM 765 C CA . TYR A 1 99 ? -8.355 7.490 -5.636 1.00 77.62 99 TYR A CA 1
ATOM 766 C C . TYR A 1 99 ? -8.960 8.230 -4.441 1.00 77.62 99 TYR A C 1
ATOM 768 O O . TYR A 1 99 ? -10.144 8.537 -4.489 1.00 77.62 99 TYR A O 1
ATOM 776 N N . ILE A 1 100 ? -8.154 8.583 -3.429 1.00 77.12 100 ILE A N 1
ATOM 777 C CA . ILE A 1 100 ? -8.587 9.258 -2.189 1.00 77.12 100 ILE A CA 1
ATOM 778 C C . ILE A 1 100 ? -9.306 10.585 -2.460 1.00 77.12 100 ILE A C 1
ATOM 780 O O . ILE A 1 100 ? -10.259 10.905 -1.755 1.00 77.12 100 ILE A O 1
ATOM 784 N N . CYS A 1 101 ? -8.868 11.349 -3.462 1.00 72.81 101 CYS A N 1
ATOM 785 C CA . CYS A 1 101 ? -9.460 12.641 -3.804 1.00 72.81 101 CYS A CA 1
ATOM 786 C C . CYS A 1 101 ? -10.760 12.553 -4.614 1.00 72.81 101 CYS A C 1
ATOM 788 O O . CYS A 1 101 ? -11.440 13.569 -4.745 1.00 72.81 101 CYS A O 1
ATOM 790 N N . ALA A 1 102 ? -11.131 11.384 -5.144 1.00 69.81 102 ALA A N 1
ATOM 791 C CA . ALA A 1 102 ? -12.478 11.197 -5.672 1.00 69.81 102 ALA A CA 1
ATOM 792 C C . ALA A 1 102 ? -13.494 11.313 -4.520 1.00 69.81 102 ALA A C 1
ATOM 794 O O . ALA A 1 102 ? -13.199 10.919 -3.399 1.00 69.81 102 ALA A O 1
ATOM 795 N N . GLU A 1 103 ? -14.711 11.804 -4.764 1.00 58.66 103 GLU A N 1
ATOM 796 C CA . GLU A 1 103 ? -15.719 12.059 -3.710 1.00 58.66 103 GLU A CA 1
ATOM 797 C C . GLU A 1 103 ? -16.210 10.793 -2.955 1.00 58.66 103 GLU A C 1
ATOM 799 O O . GLU A 1 103 ? -17.113 10.874 -2.123 1.00 58.66 103 GLU A O 1
ATOM 804 N N . SER A 1 104 ? -15.638 9.609 -3.219 1.00 63.41 104 SER A N 1
ATOM 805 C CA . SER A 1 104 ? -16.134 8.327 -2.706 1.00 63.41 104 SER A CA 1
ATOM 806 C C . SER A 1 104 ? -15.078 7.219 -2.494 1.00 63.41 104 SER A C 1
ATOM 808 O O . SER A 1 104 ? -15.260 6.095 -2.966 1.00 63.41 104 SER A O 1
ATOM 810 N N . PRO A 1 105 ? -13.999 7.447 -1.721 1.00 61.03 105 PRO A N 1
ATOM 811 C CA . PRO A 1 105 ? -13.428 6.313 -0.997 1.00 61.03 105 PRO A CA 1
ATOM 812 C C . PRO A 1 105 ? -13.370 6.552 0.505 1.00 61.03 105 PRO A C 1
ATOM 814 O O . PRO A 1 105 ? -12.517 7.241 1.067 1.00 61.03 105 PRO A O 1
ATOM 817 N N . LYS A 1 106 ? -14.264 5.842 1.181 1.00 77.00 106 LYS A N 1
ATOM 818 C CA . LYS A 1 106 ? -14.170 5.605 2.617 1.00 77.00 106 LYS A CA 1
ATOM 819 C C . LYS A 1 106 ? -13.010 4.663 2.942 1.00 77.00 106 LYS A C 1
ATOM 821 O O . LYS A 1 106 ? -12.271 4.899 3.892 1.00 77.00 106 LYS A O 1
ATOM 826 N N . PHE A 1 107 ? -12.819 3.631 2.125 1.00 82.75 107 PHE A N 1
ATOM 827 C CA . PHE A 1 107 ? -11.891 2.543 2.409 1.00 82.75 107 PHE A CA 1
ATOM 828 C C . PHE A 1 107 ? -10.840 2.384 1.318 1.00 82.75 107 PHE A C 1
ATOM 830 O O . PHE A 1 107 ? -11.125 2.538 0.126 1.00 82.75 107 PHE A O 1
ATOM 837 N N . VAL A 1 108 ? -9.626 2.040 1.739 1.00 85.81 108 VAL A N 1
ATOM 838 C CA . VAL A 1 108 ? -8.516 1.695 0.853 1.00 85.81 108 VAL A CA 1
ATOM 839 C C . VAL A 1 108 ? -7.940 0.357 1.276 1.00 85.81 108 VAL A C 1
ATOM 841 O O . VAL A 1 108 ? -7.637 0.142 2.450 1.00 85.81 108 VAL A O 1
ATOM 844 N N . TYR A 1 109 ? -7.742 -0.506 0.286 1.00 87.81 109 TYR A N 1
ATOM 845 C CA . TYR A 1 109 ? -7.169 -1.829 0.459 1.00 87.81 109 TYR A CA 1
ATOM 846 C C . TYR A 1 109 ? -5.707 -1.852 0.026 1.00 87.81 109 TYR A C 1
ATOM 848 O O . TYR A 1 109 ? -5.336 -1.275 -1.000 1.00 87.81 109 TYR A O 1
ATOM 856 N N . PHE A 1 110 ? -4.901 -2.557 0.808 1.00 91.44 110 PHE A N 1
ATOM 857 C CA . PHE A 1 110 ? -3.496 -2.818 0.546 1.00 91.44 110 PHE A CA 1
ATOM 858 C C . PHE A 1 110 ? -3.151 -4.275 0.859 1.00 91.44 110 PHE A C 1
ATOM 860 O O . PHE A 1 110 ? -3.893 -4.982 1.545 1.00 91.44 110 PHE A O 1
ATOM 867 N N . SER A 1 111 ? -1.982 -4.696 0.392 1.00 91.31 111 SER A N 1
ATOM 868 C CA . SER A 1 111 ? -1.382 -5.991 0.682 1.00 91.31 111 SER A CA 1
ATOM 869 C C . SER A 1 111 ? 0.067 -5.824 1.136 1.00 91.31 111 SER A C 1
ATOM 871 O O . SER A 1 111 ? 0.778 -4.924 0.680 1.00 91.31 111 SER A O 1
ATOM 873 N N . SER A 1 112 ? 0.528 -6.705 2.024 1.00 91.25 112 SER A N 1
ATOM 874 C CA . SER A 1 112 ? 1.957 -6.838 2.345 1.00 91.25 112 SER A CA 1
ATOM 875 C C . SER A 1 112 ? 2.769 -7.474 1.212 1.00 91.25 112 SER A C 1
ATOM 877 O O . SER A 1 112 ? 4.000 -7.446 1.255 1.00 91.25 112 SER A O 1
ATOM 879 N N . SER A 1 113 ? 2.093 -8.074 0.229 1.00 88.75 113 SER A N 1
ATOM 880 C CA . SER A 1 113 ? 2.704 -8.785 -0.889 1.00 88.75 113 SER A CA 1
ATOM 881 C C . SER A 1 113 ? 2.378 -8.109 -2.210 1.00 88.75 113 SER A C 1
ATOM 883 O O . SER A 1 113 ? 1.213 -7.859 -2.507 1.00 88.75 113 SER A O 1
ATOM 885 N N . LEU A 1 114 ? 3.395 -7.881 -3.036 1.00 87.12 114 LEU A N 1
ATOM 886 C CA . LEU A 1 114 ? 3.248 -7.415 -4.411 1.00 87.12 114 LEU A CA 1
ATOM 887 C C . LEU A 1 114 ? 2.321 -8.336 -5.218 1.00 87.12 114 LEU A C 1
ATOM 889 O O . LEU A 1 114 ? 1.405 -7.857 -5.883 1.00 87.12 114 LEU A O 1
ATOM 893 N N . PHE A 1 115 ? 2.501 -9.651 -5.102 1.00 79.12 115 PHE A N 1
ATOM 894 C CA . PHE A 1 115 ? 1.729 -10.637 -5.863 1.00 79.12 115 PHE A CA 1
ATOM 895 C C . PHE A 1 115 ? 0.247 -10.636 -5.491 1.00 79.12 115 PHE A C 1
ATOM 897 O O . PHE A 1 115 ? -0.609 -10.703 -6.365 1.00 79.12 115 PHE A O 1
ATOM 904 N N . LEU A 1 116 ? -0.052 -10.484 -4.200 1.00 79.00 116 LEU A N 1
ATOM 905 C CA . LEU A 1 116 ? -1.425 -10.430 -3.691 1.00 79.00 116 LEU A CA 1
ATOM 906 C C . LEU A 1 116 ? -1.970 -8.997 -3.607 1.00 79.00 116 LEU A C 1
ATOM 908 O O . LEU A 1 116 ? -3.011 -8.768 -3.002 1.00 79.00 116 LEU A O 1
ATOM 912 N N . SER A 1 117 ? -1.251 -8.017 -4.164 1.00 77.56 117 SER A N 1
ATOM 913 C CA . SER A 1 117 ? -1.722 -6.633 -4.270 1.00 77.56 117 SER A CA 1
ATOM 914 C C . SER A 1 117 ? -2.456 -6.354 -5.568 1.00 77.56 117 SER A C 1
ATOM 916 O O . SER A 1 117 ? -3.246 -5.413 -5.614 1.00 77.56 117 SER A O 1
ATOM 918 N N . LEU A 1 118 ? -2.184 -7.144 -6.610 1.00 67.31 118 LEU A N 1
ATOM 919 C CA . LEU A 1 118 ? -2.857 -7.052 -7.899 1.00 67.31 118 LEU A CA 1
ATOM 920 C C . LEU A 1 118 ? -4.370 -7.174 -7.685 1.00 67.31 118 LEU A C 1
ATOM 922 O O . LEU A 1 118 ? -4.798 -7.867 -6.762 1.00 67.31 118 LEU A O 1
ATOM 926 N N . PRO A 1 119 ? -5.177 -6.416 -8.443 1.00 58.38 119 PRO A N 1
ATOM 927 C CA . PRO A 1 119 ? -6.538 -6.095 -8.042 1.00 58.38 119 PRO A CA 1
ATOM 928 C C . PRO A 1 119 ? -7.364 -7.342 -7.725 1.00 58.38 119 PRO A C 1
ATOM 930 O O . PRO A 1 119 ? -7.325 -8.329 -8.455 1.00 58.38 119 PRO A O 1
ATOM 933 N N . TYR A 1 120 ? -8.170 -7.250 -6.666 1.00 49.12 120 TYR A N 1
ATOM 934 C CA . TYR A 1 120 ? -9.258 -8.188 -6.421 1.00 49.12 120 TYR A CA 1
ATOM 935 C C . TYR A 1 120 ? -10.188 -8.194 -7.642 1.00 49.12 120 TYR A C 1
ATOM 937 O O . TYR A 1 120 ? -10.874 -7.207 -7.912 1.00 49.12 120 TYR A O 1
ATOM 945 N N . GLY A 1 121 ? -10.179 -9.283 -8.407 1.00 47.69 121 GLY A N 1
ATOM 946 C CA . GLY A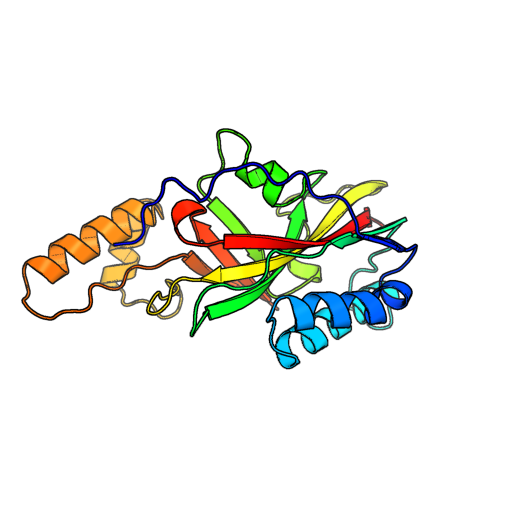 1 121 ? -10.974 -9.421 -9.624 1.00 47.69 121 GLY A CA 1
ATOM 947 C C . GLY A 1 121 ? -10.320 -10.332 -10.659 1.00 47.69 121 GLY A C 1
ATOM 948 O O . GLY A 1 121 ? -9.230 -10.858 -10.454 1.00 47.69 121 GLY A O 1
ATOM 949 N N . VAL A 1 122 ? -11.009 -10.533 -11.782 1.00 55.88 122 VAL A N 1
ATOM 950 C CA . VAL A 1 122 ? -10.495 -11.325 -12.906 1.00 55.88 122 VAL A CA 1
ATOM 951 C C . VAL A 1 122 ? -9.472 -10.487 -13.670 1.00 55.88 122 VAL A C 1
ATOM 953 O O . VAL A 1 122 ? -9.834 -9.497 -14.309 1.00 55.88 122 VAL A O 1
ATOM 956 N N . LEU A 1 123 ? -8.201 -10.882 -13.592 1.00 64.69 123 LEU A N 1
ATOM 957 C CA . LEU A 1 123 ? -7.142 -10.312 -14.419 1.00 64.69 123 LEU A CA 1
ATOM 958 C C . LEU A 1 123 ? -7.313 -10.824 -15.849 1.00 64.69 123 LEU A C 1
ATOM 960 O O . LEU A 1 123 ? -7.306 -12.032 -16.086 1.00 64.69 123 LEU A O 1
ATOM 964 N N . SER A 1 124 ? -7.500 -9.905 -16.788 1.00 68.31 124 SER A N 1
ATOM 965 C CA . SER A 1 124 ? -7.630 -10.222 -18.208 1.00 68.31 124 SER A CA 1
ATOM 966 C C . SER A 1 124 ? -6.278 -10.035 -18.888 1.00 68.31 124 SER A C 1
ATOM 968 O O . SER A 1 124 ? -5.596 -9.033 -18.670 1.00 68.31 124 SER A O 1
ATOM 970 N N . GLU A 1 125 ? -5.874 -11.013 -19.694 1.00 72.00 125 GLU A N 1
ATOM 971 C CA . GLU A 1 125 ? -4.636 -10.943 -20.471 1.00 72.00 125 GLU A CA 1
ATOM 972 C C . GLU A 1 125 ? -4.611 -9.678 -21.343 1.00 72.00 125 GLU A C 1
ATOM 974 O O . GLU A 1 125 ? -5.615 -9.302 -21.953 1.00 72.00 125 GLU A O 1
ATOM 979 N N . GLY A 1 126 ? -3.471 -8.985 -21.363 1.00 68.81 126 GLY A N 1
ATOM 980 C CA . GLY A 1 126 ? -3.298 -7.755 -22.137 1.00 68.81 126 GLY A CA 1
ATOM 981 C C . GLY A 1 126 ? -3.956 -6.504 -21.540 1.00 68.81 126 GLY A C 1
ATOM 982 O O . GLY A 1 126 ? -3.713 -5.404 -22.047 1.00 68.81 126 GLY A O 1
ATOM 983 N N . GLU A 1 127 ? -4.730 -6.612 -20.451 1.00 73.31 127 GLU A N 1
ATOM 984 C CA . GLU A 1 127 ? -5.146 -5.427 -19.699 1.00 73.31 127 GLU A CA 1
ATOM 985 C C . GLU A 1 127 ? -3.934 -4.784 -19.009 1.00 73.31 127 GLU A C 1
ATOM 987 O O . GLU A 1 127 ? -3.026 -5.443 -18.490 1.00 73.31 127 GLU A O 1
ATOM 992 N N . LYS A 1 128 ? -3.930 -3.450 -19.013 1.00 75.50 128 LYS A N 1
ATOM 993 C CA . LYS A 1 128 ? -2.960 -2.660 -18.263 1.00 75.50 128 LYS A CA 1
ATOM 994 C C . LYS A 1 128 ? -3.433 -2.555 -16.826 1.00 75.50 128 LYS A C 1
ATOM 996 O O . LYS A 1 128 ? -4.554 -2.120 -16.568 1.00 75.50 128 LYS A O 1
ATOM 1001 N N . TYR A 1 129 ? -2.543 -2.903 -15.913 1.00 81.00 129 TYR A N 1
ATOM 1002 C CA . TYR A 1 129 ? -2.739 -2.704 -14.488 1.00 81.00 129 TYR A CA 1
ATOM 1003 C C . TYR A 1 129 ? -1.655 -1.794 -13.952 1.00 81.00 129 TYR A C 1
ATOM 1005 O O . TYR A 1 129 ? -0.577 -1.659 -14.529 1.00 81.00 129 TYR A O 1
ATOM 1013 N N . ARG A 1 130 ? -1.951 -1.163 -12.827 1.00 86.38 130 ARG A N 1
ATOM 1014 C CA . ARG A 1 130 ? -1.015 -0.332 -12.103 1.00 86.38 130 ARG A CA 1
ATOM 1015 C C . ARG A 1 130 ? -0.770 -0.921 -10.731 1.00 86.38 130 ARG A C 1
ATOM 1017 O O . ARG A 1 130 ? -1.678 -0.999 -9.904 1.00 86.38 130 ARG A O 1
ATOM 1024 N N . VAL A 1 131 ? 0.479 -1.281 -10.481 1.00 88.75 131 VAL A N 1
ATOM 1025 C CA . VAL A 1 131 ? 0.973 -1.602 -9.145 1.00 88.75 131 VAL A CA 1
ATOM 1026 C C . VAL A 1 131 ? 1.480 -0.321 -8.509 1.00 88.75 131 VAL A C 1
ATOM 1028 O O . VAL A 1 131 ? 2.262 0.415 -9.104 1.00 88.75 131 VAL A O 1
ATOM 1031 N N . THR A 1 132 ? 1.077 -0.069 -7.274 1.00 91.81 132 THR A N 1
ATOM 1032 C CA . THR A 1 132 ? 1.578 1.041 -6.468 1.00 91.81 132 THR A CA 1
ATOM 1033 C C . THR A 1 132 ? 2.198 0.527 -5.180 1.00 91.81 132 THR A C 1
ATOM 1035 O O . THR A 1 132 ? 1.655 -0.369 -4.540 1.00 91.81 132 THR A O 1
ATOM 1038 N N . LEU A 1 133 ? 3.338 1.099 -4.803 1.00 94.44 133 LEU A N 1
ATOM 1039 C CA . LEU A 1 133 ? 3.933 0.965 -3.479 1.00 94.44 133 LEU A CA 1
ATOM 1040 C C . LEU A 1 133 ? 3.653 2.252 -2.714 1.00 94.44 133 LEU A C 1
ATOM 1042 O O . LEU A 1 133 ? 4.003 3.344 -3.176 1.00 94.44 133 LEU A O 1
ATOM 1046 N N . CYS A 1 134 ? 3.034 2.122 -1.551 1.00 93.75 134 CYS A N 1
ATOM 1047 C CA . CYS A 1 134 ? 2.559 3.246 -0.769 1.00 93.75 134 CYS A CA 1
ATOM 1048 C C . CYS A 1 134 ? 3.153 3.237 0.636 1.00 93.75 134 CYS A C 1
ATOM 1050 O O . CYS A 1 134 ? 3.186 2.206 1.311 1.00 93.75 134 CYS A O 1
ATOM 1052 N N . ARG A 1 135 ? 3.548 4.421 1.103 1.00 93.44 135 ARG A N 1
ATOM 1053 C CA . ARG A 1 135 ? 3.766 4.694 2.521 1.00 93.44 135 ARG A CA 1
ATOM 1054 C C . ARG A 1 135 ? 2.411 4.938 3.169 1.00 93.44 135 ARG A C 1
ATOM 1056 O O . ARG A 1 135 ? 1.706 5.869 2.779 1.00 93.44 135 ARG A O 1
ATOM 1063 N N . VAL A 1 136 ? 2.073 4.134 4.168 1.00 92.50 136 VAL A N 1
ATOM 1064 C CA . VAL A 1 136 ? 0.891 4.328 5.009 1.00 92.50 136 VAL A CA 1
ATOM 1065 C C . VAL A 1 136 ? 1.355 4.764 6.392 1.00 92.50 136 VAL A C 1
ATOM 1067 O O . VAL A 1 136 ? 2.000 3.998 7.107 1.00 92.50 136 VAL A O 1
ATOM 1070 N N . THR A 1 137 ? 1.039 6.001 6.762 1.00 91.50 137 THR A N 1
ATOM 1071 C CA . THR A 1 137 ? 1.302 6.543 8.095 1.00 91.50 137 THR A CA 1
ATOM 1072 C C . THR A 1 137 ? 0.041 6.411 8.935 1.00 91.50 137 THR A C 1
ATOM 1074 O O . THR A 1 137 ? -0.997 7.012 8.642 1.00 91.50 137 THR A O 1
ATOM 1077 N N . ARG A 1 138 ? 0.142 5.610 9.991 1.00 88.81 138 ARG A N 1
ATOM 1078 C CA . ARG A 1 138 ? -0.921 5.345 10.958 1.00 88.81 138 ARG A CA 1
ATOM 1079 C C . ARG A 1 138 ? -0.789 6.255 12.173 1.00 88.81 138 ARG A C 1
ATOM 1081 O O . ARG A 1 138 ? 0.304 6.713 12.513 1.00 88.81 138 ARG A O 1
ATOM 1088 N N . ARG A 1 139 ? -1.906 6.491 12.864 1.00 81.62 139 ARG A N 1
ATOM 1089 C CA . ARG A 1 139 ? -1.927 7.308 14.089 1.00 81.62 139 ARG A CA 1
ATOM 1090 C C . ARG A 1 139 ? -1.146 6.623 15.205 1.00 81.62 139 ARG A C 1
ATOM 1092 O O . ARG A 1 139 ? -1.258 5.407 15.392 1.00 81.62 139 ARG A O 1
ATOM 1099 N N . SER A 1 140 ? -0.431 7.404 16.005 1.00 76.44 140 SER A N 1
ATOM 1100 C CA . SER A 1 140 ? 0.163 6.915 17.250 1.00 76.44 140 SER A CA 1
ATOM 1101 C C . SER A 1 140 ? -0.939 6.341 18.155 1.00 76.44 140 SER A C 1
ATOM 1103 O O . SER A 1 140 ? -2.038 6.891 18.231 1.00 76.44 140 SER A O 1
ATOM 1105 N N . ASN A 1 141 ? -0.661 5.210 18.809 1.00 76.81 141 ASN A N 1
ATOM 1106 C CA . ASN A 1 141 ? -1.589 4.469 19.682 1.00 76.81 141 ASN A CA 1
ATOM 1107 C C . ASN A 1 141 ? -2.823 3.830 19.005 1.00 76.81 141 ASN A C 1
ATOM 1109 O O . ASN A 1 141 ? -3.666 3.264 19.699 1.00 76.81 141 ASN A O 1
ATOM 1113 N N . SER A 1 142 ? -2.936 3.868 17.673 1.00 80.75 142 SER A N 1
ATOM 1114 C CA . SER A 1 142 ? -3.974 3.120 16.946 1.00 80.75 142 SER A CA 1
ATOM 1115 C C . SER A 1 142 ? -3.619 1.640 16.783 1.00 80.75 142 SER A C 1
ATOM 1117 O O . SER A 1 142 ? -2.446 1.252 16.746 1.00 80.75 142 SER A O 1
ATOM 1119 N N . ARG A 1 143 ? -4.639 0.791 16.639 1.00 86.56 143 ARG A N 1
ATOM 1120 C CA . ARG A 1 143 ? -4.489 -0.658 16.419 1.00 86.56 143 ARG A CA 1
ATOM 1121 C C . ARG A 1 143 ? -5.185 -1.083 15.129 1.00 86.56 143 ARG A C 1
ATOM 1123 O O . ARG A 1 143 ? -6.077 -0.391 14.653 1.00 86.56 143 ARG A O 1
ATOM 1130 N N . LEU A 1 144 ? -4.783 -2.227 14.590 1.00 89.81 144 LEU A N 1
ATOM 1131 C CA . LEU A 1 144 ? -5.529 -2.898 13.528 1.00 89.81 144 LEU A CA 1
ATOM 1132 C C . LEU A 1 144 ? -6.495 -3.888 14.166 1.00 89.81 144 LEU A C 1
ATOM 1134 O O . LEU A 1 144 ? -6.123 -4.584 15.111 1.00 89.81 144 LEU A O 1
ATOM 1138 N N . PHE A 1 145 ? -7.725 -3.937 13.668 1.00 90.31 145 PHE A N 1
ATOM 1139 C CA . PHE A 1 145 ? -8.678 -4.958 14.075 1.00 90.31 145 PHE A CA 1
ATOM 1140 C C . PHE A 1 145 ? -8.332 -6.256 13.342 1.00 90.31 145 PHE A C 1
ATOM 1142 O O . PHE A 1 145 ? -8.532 -6.349 12.130 1.00 90.31 145 PHE A O 1
ATOM 1149 N N . ASN A 1 146 ? -7.756 -7.222 14.061 1.00 89.62 146 ASN A N 1
ATOM 1150 C CA . ASN A 1 146 ? -7.389 -8.528 13.518 1.00 89.62 146 ASN A CA 1
ATOM 1151 C C . ASN A 1 146 ? -8.532 -9.514 13.730 1.00 89.62 146 ASN A C 1
ATOM 1153 O O . ASN A 1 146 ? -8.760 -9.956 14.853 1.00 89.62 146 ASN A O 1
ATOM 1157 N N . LYS A 1 147 ? -9.221 -9.886 12.650 1.00 84.44 147 LYS A N 1
ATOM 1158 C CA . LYS A 1 147 ? -10.366 -10.800 12.728 1.00 84.44 147 LYS A CA 1
ATOM 1159 C C . LYS A 1 147 ? -10.002 -12.185 13.273 1.00 84.44 147 LYS A C 1
ATOM 1161 O O . LYS A 1 147 ? -10.843 -12.824 13.887 1.00 84.44 147 LYS A O 1
ATOM 1166 N N . LEU A 1 148 ? -8.769 -12.650 13.075 1.00 84.38 148 LEU A N 1
ATOM 1167 C CA . LEU A 1 148 ? -8.357 -13.977 13.544 1.00 84.38 148 LEU A CA 1
ATOM 1168 C C . LEU A 1 148 ? -8.053 -14.023 15.044 1.00 84.38 148 LEU A C 1
ATOM 1170 O O . LEU A 1 148 ? -8.114 -15.086 15.652 1.00 84.38 148 LEU A O 1
ATOM 1174 N N . GLU A 1 149 ? -7.705 -12.882 15.634 1.00 86.06 149 GLU A N 1
ATOM 1175 C CA . GLU A 1 149 ? -7.292 -12.782 17.040 1.00 86.06 149 GLU A CA 1
ATOM 1176 C C . GLU A 1 149 ? -8.321 -12.043 17.903 1.00 86.06 149 GLU A C 1
ATOM 1178 O O . GLU A 1 149 ? -8.185 -11.986 19.127 1.00 86.06 149 GLU A O 1
ATOM 1183 N N . ALA A 1 150 ? -9.335 -11.442 17.279 1.00 85.81 150 ALA A N 1
ATOM 1184 C CA . ALA A 1 150 ? -10.342 -10.666 17.975 1.00 85.81 150 ALA A CA 1
ATOM 1185 C C . ALA A 1 150 ? -11.197 -11.562 18.895 1.00 85.81 150 ALA A C 1
ATOM 1187 O O . ALA A 1 150 ? -11.570 -12.674 18.517 1.00 85.81 150 ALA A O 1
ATOM 1188 N N . PRO A 1 151 ? -11.560 -11.086 20.100 1.00 87.50 151 PRO A N 1
ATOM 1189 C CA . PRO A 1 151 ? -12.499 -11.792 20.962 1.00 87.50 151 PRO A CA 1
ATOM 1190 C C . PRO A 1 151 ? -13.845 -12.025 20.263 1.00 87.50 151 PRO A C 1
ATOM 1192 O O . PRO A 1 151 ? -14.349 -11.139 19.575 1.00 87.50 151 PRO A O 1
ATOM 1195 N N . GLU A 1 152 ? -14.494 -13.163 20.523 1.00 88.88 152 GLU A N 1
ATOM 1196 C CA . GLU A 1 152 ? -15.778 -13.543 19.900 1.00 88.88 152 GLU A CA 1
ATOM 1197 C C . GLU A 1 152 ? -16.856 -12.450 20.017 1.00 88.88 152 GLU A C 1
ATOM 1199 O O . GLU A 1 152 ? -17.591 -12.175 19.072 1.00 88.88 152 GLU A O 1
ATOM 1204 N N . LYS A 1 153 ? -16.910 -11.750 21.158 1.00 88.19 153 LYS A N 1
ATOM 1205 C CA . LYS A 1 153 ? -17.846 -10.635 21.379 1.00 88.19 153 LYS A CA 1
ATOM 1206 C C . LYS A 1 153 ? -17.574 -9.428 20.478 1.00 88.19 153 LYS A C 1
ATOM 1208 O O . LYS A 1 153 ? -18.513 -8.732 20.097 1.00 88.19 153 LYS A O 1
ATOM 1213 N N . GLU A 1 154 ? -16.307 -9.142 20.193 1.00 87.75 154 GLU A N 1
ATOM 1214 C CA . GLU A 1 154 ? -15.915 -8.056 19.293 1.00 87.75 154 GLU A CA 1
ATOM 1215 C C . GLU A 1 154 ? -16.149 -8.445 17.836 1.00 87.75 154 GLU A C 1
ATOM 1217 O O . GLU A 1 154 ? -16.672 -7.631 17.080 1.00 87.75 154 GLU A O 1
ATOM 1222 N N . LEU A 1 155 ? -15.855 -9.696 17.468 1.00 89.25 155 LEU A N 1
ATOM 1223 C CA . LEU A 1 155 ? -16.171 -10.254 16.152 1.00 89.25 155 LEU A CA 1
ATOM 1224 C C . LEU A 1 155 ? -17.666 -10.194 15.854 1.00 89.25 155 LEU A C 1
ATOM 1226 O O . LEU A 1 155 ? -18.065 -9.574 14.874 1.00 89.25 155 LEU A O 1
ATOM 1230 N N . ALA A 1 156 ? -18.500 -10.728 16.748 1.00 89.88 156 ALA A N 1
ATOM 1231 C CA . ALA A 1 156 ? -19.951 -10.704 16.587 1.00 89.88 156 ALA A CA 1
ATOM 1232 C C . ALA A 1 156 ? -20.497 -9.271 16.471 1.00 89.88 156 ALA A C 1
ATOM 1234 O O . ALA A 1 156 ? -21.413 -9.014 15.690 1.00 89.88 156 ALA A O 1
ATOM 1235 N N . LEU A 1 157 ? -19.924 -8.319 17.219 1.00 90.00 157 LEU A N 1
ATOM 1236 C CA . LEU A 1 157 ? -20.282 -6.910 17.089 1.00 90.00 157 LEU A CA 1
ATOM 1237 C C . LEU A 1 157 ? -19.873 -6.355 15.718 1.00 90.00 157 LEU A C 1
ATOM 1239 O O . LEU A 1 157 ? -20.690 -5.715 15.062 1.00 90.00 157 LEU A O 1
ATOM 1243 N N . PHE A 1 158 ? -18.637 -6.592 15.281 1.00 89.44 158 PHE A N 1
ATOM 1244 C CA . PHE A 1 158 ? -18.145 -6.128 13.985 1.00 89.44 158 PHE A CA 1
ATOM 1245 C C . PHE A 1 158 ? -18.981 -6.686 12.823 1.00 89.44 158 PHE A C 1
ATOM 1247 O O . PHE A 1 158 ? -19.371 -5.934 11.925 1.00 89.44 158 PHE A O 1
ATOM 1254 N N . ASP A 1 159 ? -19.336 -7.968 12.886 1.00 89.94 159 ASP A N 1
ATOM 1255 C CA . ASP A 1 159 ? -20.175 -8.643 11.894 1.00 89.94 159 ASP A CA 1
ATOM 1256 C C . ASP A 1 159 ? -21.615 -8.115 11.905 1.00 89.94 159 ASP A C 1
ATOM 1258 O O . ASP A 1 159 ? -22.191 -7.876 10.842 1.00 89.94 159 ASP A O 1
ATOM 1262 N N . SER A 1 160 ? -22.183 -7.838 13.087 1.00 92.19 160 SER A N 1
ATOM 1263 C CA . SER A 1 160 ? -23.516 -7.221 13.210 1.00 92.19 160 SER A CA 1
ATOM 1264 C C . SER A 1 160 ? -23.597 -5.815 12.606 1.00 92.19 160 SER A C 1
ATOM 1266 O O . SER A 1 160 ? -24.674 -5.371 12.221 1.00 92.19 160 SER A O 1
ATOM 1268 N N . LEU A 1 161 ? -22.454 -5.130 12.496 1.00 89.19 161 LEU A N 1
ATOM 1269 C CA . LEU A 1 161 ? -22.309 -3.818 11.864 1.00 89.19 161 LEU A CA 1
ATOM 1270 C C . LEU A 1 161 ? -21.870 -3.929 10.395 1.00 89.19 161 LEU A C 1
ATOM 1272 O O . LEU A 1 161 ? -21.419 -2.947 9.807 1.00 89.19 161 LEU A O 1
ATOM 1276 N N . HIS A 1 162 ? -21.949 -5.126 9.804 1.00 84.88 162 HIS A N 1
ATOM 1277 C CA . HIS A 1 162 ? -21.552 -5.406 8.422 1.00 84.88 162 HIS A CA 1
ATOM 1278 C C . HIS A 1 162 ? -20.119 -4.951 8.094 1.00 84.88 162 HIS A C 1
ATOM 1280 O O . HIS A 1 162 ? -19.823 -4.512 6.982 1.00 84.88 162 HIS A O 1
ATOM 1286 N N . GLY A 1 163 ? -19.221 -5.022 9.078 1.00 81.38 163 GLY A N 1
ATOM 1287 C CA . GLY A 1 163 ? -17.832 -4.600 8.944 1.00 81.38 163 GLY A CA 1
ATOM 1288 C C . GLY A 1 163 ? -17.604 -3.085 8.909 1.00 81.38 163 GLY A C 1
ATOM 1289 O O . GLY A 1 163 ? -16.526 -2.634 8.511 1.00 81.38 163 GLY A O 1
ATOM 1290 N N . ASN A 1 164 ? -18.583 -2.274 9.323 1.00 84.00 164 ASN A N 1
ATOM 1291 C CA . ASN A 1 164 ? -18.431 -0.826 9.415 1.00 84.00 164 ASN A CA 1
ATOM 1292 C C . ASN A 1 164 ? -17.505 -0.436 10.582 1.00 84.00 164 ASN A C 1
ATOM 1294 O O . ASN A 1 164 ? -17.924 -0.331 11.736 1.00 84.00 164 ASN A O 1
ATOM 1298 N N . LEU A 1 165 ? -16.231 -0.179 10.267 1.00 82.69 165 LEU A N 1
ATOM 1299 C CA . LEU A 1 165 ? -15.207 0.165 11.258 1.00 82.69 165 LEU A CA 1
ATOM 1300 C C . LEU A 1 165 ? -15.497 1.478 12.012 1.00 82.69 165 LEU A C 1
ATOM 1302 O O . LEU A 1 165 ? -15.125 1.602 13.178 1.00 82.69 165 LEU A O 1
ATOM 1306 N N . GLU A 1 166 ? -16.157 2.459 11.386 1.00 82.31 166 GLU A N 1
ATOM 1307 C CA . GLU A 1 166 ? -16.482 3.735 12.044 1.00 82.31 166 GLU A CA 1
ATOM 1308 C C . GLU A 1 166 ? -17.569 3.536 13.109 1.00 82.31 166 GLU A C 1
ATOM 1310 O O . GLU A 1 166 ? -17.413 3.992 14.245 1.00 82.31 166 GLU A O 1
ATOM 1315 N N . GLU A 1 167 ? -18.625 2.789 12.784 1.00 84.56 167 GLU A N 1
ATOM 1316 C CA . GLU A 1 167 ? -19.675 2.421 13.744 1.00 84.56 167 GLU A CA 1
ATOM 1317 C C . GLU A 1 167 ? -19.155 1.484 14.836 1.00 84.56 167 GLU A C 1
ATOM 1319 O O . GLU A 1 167 ? -19.511 1.636 16.010 1.00 84.56 167 GLU A O 1
ATOM 1324 N N . PHE A 1 168 ? -18.262 0.560 14.478 1.00 86.31 168 PHE A N 1
ATOM 1325 C CA . PHE A 1 168 ? -17.610 -0.338 15.423 1.00 86.31 168 PHE A CA 1
ATOM 1326 C C . PHE A 1 168 ? -16.783 0.442 16.449 1.00 86.31 168 PHE A C 1
ATOM 1328 O O . PHE A 1 168 ? -17.024 0.326 17.653 1.00 86.31 168 PHE A O 1
ATOM 1335 N N . ASN A 1 169 ? -15.897 1.332 15.989 1.00 83.44 169 ASN A N 1
ATOM 1336 C CA . ASN A 1 169 ? -15.128 2.224 16.857 1.00 83.44 169 ASN A CA 1
ATOM 1337 C C . ASN A 1 169 ? -16.035 3.102 17.728 1.00 83.44 169 ASN A C 1
ATOM 1339 O O . ASN A 1 169 ? -15.802 3.227 18.929 1.00 83.44 169 ASN A O 1
ATOM 1343 N N . ALA A 1 170 ? -17.086 3.698 17.154 1.00 83.31 170 ALA A N 1
ATOM 1344 C CA . ALA A 1 170 ? -18.023 4.531 17.906 1.00 83.31 170 ALA A CA 1
ATOM 1345 C C . ALA A 1 170 ? -18.729 3.738 19.019 1.00 83.31 170 ALA A C 1
ATOM 1347 O O . ALA A 1 170 ? -18.952 4.261 20.113 1.00 83.31 170 ALA A O 1
ATOM 1348 N N . THR A 1 171 ? -19.050 2.470 18.761 1.00 83.69 171 THR A N 1
ATOM 1349 C CA . THR A 1 171 ? -19.685 1.576 19.735 1.00 83.69 171 THR A CA 1
ATOM 1350 C C . THR A 1 171 ? -18.718 1.167 20.843 1.00 83.69 171 THR A C 1
ATOM 1352 O O . THR A 1 171 ? -19.093 1.207 22.016 1.00 83.69 171 THR A O 1
ATOM 1355 N N . LEU A 1 172 ? -17.465 0.842 20.509 1.00 81.44 172 LEU A N 1
ATOM 1356 C CA . LEU A 1 172 ? -16.429 0.534 21.498 1.00 81.44 172 LEU A CA 1
ATOM 1357 C C . LEU A 1 172 ? -16.130 1.736 22.395 1.00 81.44 172 LEU A C 1
ATOM 1359 O O . LEU A 1 172 ? -16.123 1.603 23.616 1.00 81.44 172 LEU A O 1
ATOM 1363 N N . VAL A 1 173 ? -15.976 2.931 21.819 1.00 76.75 173 VAL A N 1
ATOM 1364 C CA . VAL A 1 173 ? -15.747 4.163 22.590 1.00 76.75 173 VAL A CA 1
ATOM 1365 C C . VAL A 1 173 ? -16.898 4.426 23.561 1.00 76.75 173 VAL A C 1
ATOM 1367 O O . VAL A 1 173 ? -16.644 4.758 24.718 1.00 76.75 173 VAL A O 1
ATOM 1370 N N . LYS A 1 174 ? -18.158 4.234 23.145 1.00 75.19 174 LYS A N 1
ATOM 1371 C CA . LYS A 1 174 ? -19.321 4.373 24.039 1.00 75.19 174 LYS A CA 1
ATOM 1372 C C . LYS A 1 174 ? -19.289 3.366 25.194 1.00 75.19 174 LYS A C 1
ATOM 1374 O O . LYS A 1 174 ? -19.500 3.776 26.330 1.00 75.19 174 LYS A O 1
ATOM 1379 N N . LYS A 1 175 ? -18.976 2.091 24.926 1.00 68.62 175 LYS A N 1
ATOM 1380 C CA . LYS A 1 175 ? -18.869 1.039 25.958 1.00 68.62 175 LYS A CA 1
ATOM 1381 C C . LYS A 1 175 ? -17.728 1.295 26.950 1.00 68.62 175 LYS A C 1
ATOM 1383 O O . LYS A 1 175 ? -17.919 1.152 28.153 1.00 68.62 175 LYS A O 1
ATOM 1388 N N . HIS A 1 176 ? -16.572 1.747 26.471 1.00 62.75 176 HIS A N 1
ATOM 1389 C CA . HIS A 1 176 ? -15.434 2.082 27.333 1.00 62.75 176 HIS A CA 1
ATOM 1390 C C . HIS A 1 176 ? -15.608 3.411 28.078 1.00 62.75 176 HIS A C 1
ATOM 1392 O O . HIS A 1 176 ? -15.015 3.606 29.129 1.00 62.75 176 HIS A O 1
ATOM 1398 N N . SER A 1 177 ? -16.442 4.328 27.584 1.00 58.03 177 SER A N 1
ATOM 1399 C CA . SER A 1 177 ? -16.760 5.562 28.317 1.00 58.03 177 SER A CA 1
ATOM 1400 C C . SER A 1 177 ? -17.671 5.302 29.525 1.00 58.03 177 SER A C 1
ATOM 1402 O O . SER A 1 177 ? -17.634 6.068 30.484 1.00 58.03 177 SER A O 1
ATOM 1404 N N . SER A 1 178 ? -18.471 4.226 29.501 1.00 54.69 178 SER A N 1
ATOM 1405 C CA . SER A 1 178 ? -19.282 3.783 30.647 1.00 54.69 178 SER A CA 1
ATOM 1406 C C . SER A 1 178 ? -18.507 2.969 31.690 1.00 54.69 178 SER A C 1
ATOM 1408 O O . SER A 1 178 ? -18.947 2.876 32.832 1.00 54.69 178 SER A O 1
ATOM 1410 N N . GLU A 1 179 ? -17.346 2.417 31.332 1.00 49.88 179 GLU A N 1
ATOM 1411 C CA . GLU A 1 179 ? -16.474 1.644 32.220 1.00 49.88 179 GLU A CA 1
ATOM 1412 C C . GLU A 1 179 ? -15.143 2.387 32.361 1.00 49.88 179 GLU A C 1
ATOM 1414 O O . GLU A 1 179 ? -14.272 2.260 31.510 1.00 49.88 179 GLU A O 1
ATOM 1419 N N . ALA A 1 180 ? -15.000 3.209 33.404 1.00 43.28 180 ALA A N 1
ATOM 1420 C CA . ALA A 1 180 ? -13.864 4.106 33.626 1.00 43.28 180 ALA A CA 1
ATOM 1421 C C . ALA A 1 180 ? -12.481 3.409 33.568 1.00 43.28 180 ALA A C 1
ATOM 1423 O O . ALA A 1 180 ? -11.886 3.080 34.590 1.00 43.28 180 ALA A O 1
ATOM 1424 N N . SER A 1 181 ? -11.931 3.219 32.370 1.00 40.88 181 SER A N 1
ATOM 1425 C CA . SER A 1 181 ? -10.517 2.942 32.136 1.00 40.88 181 SER A CA 1
ATOM 1426 C C . SER A 1 181 ? -10.122 3.502 30.769 1.00 40.88 181 SER A C 1
ATOM 1428 O O . SER A 1 181 ? -10.652 3.146 29.716 1.00 40.88 181 SER A O 1
ATOM 1430 N N . GLY A 1 182 ? -9.231 4.491 30.805 1.00 45.19 182 GLY A N 1
ATOM 1431 C CA . GLY A 1 182 ? -8.767 5.208 29.630 1.00 45.19 182 GLY A CA 1
ATOM 1432 C C . GLY A 1 182 ? -7.882 4.327 28.760 1.00 45.19 182 GLY A C 1
ATOM 1433 O O . GLY A 1 182 ? -6.707 4.153 29.056 1.00 45.19 182 GLY A O 1
ATOM 1434 N N . ASN A 1 183 ? -8.462 3.780 27.696 1.00 49.88 183 ASN A N 1
ATOM 1435 C CA . ASN A 1 183 ? -7.851 3.589 26.379 1.00 49.88 183 ASN A CA 1
ATOM 1436 C C . ASN A 1 183 ? -8.884 2.898 25.486 1.00 49.88 183 ASN A C 1
ATOM 1438 O O . ASN A 1 183 ? -8.795 1.705 25.213 1.00 49.88 183 ASN A O 1
ATOM 1442 N N . GLY A 1 184 ? -9.894 3.656 25.047 1.00 51.53 184 GLY A N 1
ATOM 1443 C CA . GLY A 1 184 ? -10.786 3.186 23.993 1.00 51.53 184 GLY A CA 1
ATOM 1444 C C . GLY A 1 184 ? -9.952 2.949 22.738 1.00 51.53 184 GLY A C 1
ATOM 1445 O O . GLY A 1 184 ? -9.442 3.904 22.153 1.00 51.53 184 GLY A O 1
ATOM 1446 N N . SER A 1 185 ? -9.744 1.690 22.365 1.00 57.00 185 SER A N 1
ATOM 1447 C CA . SER A 1 185 ? -9.026 1.317 21.151 1.00 57.00 185 SER A CA 1
ATOM 1448 C C . SER A 1 185 ? -9.735 1.950 19.955 1.00 57.00 185 SER A C 1
ATOM 1450 O O . SER A 1 185 ? -10.874 1.611 19.650 1.00 57.00 185 SER A O 1
ATOM 1452 N N . ILE A 1 186 ? -9.071 2.891 19.282 1.00 77.31 186 ILE A N 1
ATOM 1453 C CA . ILE A 1 186 ? -9.530 3.425 17.998 1.00 77.31 186 ILE A CA 1
ATOM 1454 C C . ILE A 1 186 ? -8.783 2.631 16.933 1.00 77.31 186 ILE A C 1
ATOM 1456 O O . ILE A 1 186 ? -7.581 2.834 16.724 1.00 77.31 186 ILE A O 1
ATOM 1460 N N . TYR A 1 187 ? -9.478 1.684 16.310 1.00 86.81 187 TYR A N 1
ATOM 1461 C CA . TYR A 1 187 ? -8.928 0.929 15.197 1.00 86.81 187 TYR A CA 1
ATOM 1462 C C . TYR A 1 187 ? -8.859 1.824 13.958 1.00 86.81 187 TYR A C 1
ATOM 1464 O O . TYR A 1 187 ? -9.832 2.498 13.622 1.00 86.81 187 TYR A O 1
ATOM 1472 N N . ASP A 1 188 ? -7.724 1.864 13.269 1.00 85.19 188 ASP A N 1
ATOM 1473 C CA . ASP A 1 188 ? -7.559 2.674 12.050 1.00 85.19 188 ASP A CA 1
ATOM 1474 C C . ASP A 1 188 ? -7.675 1.859 10.755 1.00 85.19 188 ASP A C 1
ATOM 1476 O O . ASP A 1 188 ? -7.813 2.421 9.665 1.00 85.19 188 ASP A O 1
ATOM 1480 N N . GLY A 1 189 ? -7.701 0.537 10.886 1.00 89.69 189 GLY A N 1
ATOM 1481 C CA . GLY A 1 189 ? -7.965 -0.392 9.805 1.00 89.69 189 GLY A CA 1
ATOM 1482 C C . GLY A 1 189 ? -8.303 -1.789 10.309 1.00 89.69 189 GLY A C 1
ATOM 1483 O O . GLY A 1 189 ? -8.199 -2.095 11.500 1.00 89.69 189 GLY A O 1
ATOM 1484 N N . VAL A 1 190 ? -8.697 -2.635 9.370 1.00 89.44 190 VAL A N 1
ATOM 1485 C CA . VAL A 1 190 ? -8.916 -4.070 9.549 1.00 89.44 190 VAL A CA 1
ATOM 1486 C C . VAL A 1 190 ? -7.759 -4.805 8.894 1.00 89.44 190 VAL A C 1
ATOM 1488 O O . VAL A 1 190 ? -7.290 -4.397 7.829 1.00 89.44 190 VAL A O 1
ATOM 1491 N N . VAL A 1 191 ? -7.308 -5.880 9.529 1.00 90.56 191 VAL A N 1
ATOM 1492 C CA . VAL A 1 191 ? -6.307 -6.784 8.976 1.00 90.56 191 VAL A CA 1
ATOM 1493 C C . VAL A 1 191 ? -6.907 -8.172 8.790 1.00 90.56 191 VAL A C 1
ATOM 1495 O O . VAL A 1 191 ? -7.620 -8.669 9.665 1.00 90.56 191 VAL A O 1
ATOM 1498 N N . ASP A 1 192 ? -6.634 -8.760 7.631 1.00 84.50 192 ASP A N 1
ATOM 1499 C CA . ASP A 1 192 ? -7.078 -10.094 7.242 1.00 84.50 192 ASP A CA 1
ATOM 1500 C C . ASP A 1 192 ? -5.903 -10.893 6.666 1.00 84.50 192 ASP A C 1
ATOM 1502 O O . ASP A 1 192 ? -4.995 -10.320 6.054 1.00 84.50 192 ASP A O 1
ATOM 1506 N N . TRP A 1 193 ? -5.901 -12.207 6.871 1.00 81.69 193 TRP A N 1
ATOM 1507 C CA . TRP A 1 193 ? -4.821 -13.086 6.426 1.00 81.69 193 TRP A CA 1
ATOM 1508 C C . TRP A 1 193 ? -5.265 -13.865 5.195 1.00 81.69 193 TRP A C 1
ATOM 1510 O O . TRP A 1 193 ? -6.266 -14.573 5.213 1.00 81.69 193 TRP A O 1
ATOM 1520 N N . LEU A 1 194 ? -4.490 -13.734 4.126 1.00 73.25 194 LEU A N 1
ATOM 1521 C CA . LEU A 1 194 ? -4.632 -14.494 2.893 1.00 73.25 194 LEU A CA 1
ATOM 1522 C C . LEU A 1 194 ? -3.495 -15.512 2.807 1.00 73.25 194 LEU A C 1
ATOM 1524 O O . LEU A 1 194 ? -2.419 -15.293 3.372 1.00 73.25 194 LEU A O 1
ATOM 1528 N N . ASP A 1 195 ? -3.703 -16.595 2.062 1.00 71.94 195 ASP A N 1
ATOM 1529 C CA . ASP A 1 195 ? -2.674 -17.608 1.819 1.00 71.94 195 ASP A CA 1
ATOM 1530 C C . ASP A 1 195 ? -1.442 -16.970 1.148 1.00 71.94 195 ASP A C 1
ATOM 1532 O O . ASP A 1 195 ? -1.388 -16.772 -0.064 1.00 71.94 195 ASP A O 1
ATOM 1536 N N . GLY A 1 196 ? -0.448 -16.598 1.961 1.00 72.75 196 GLY A N 1
ATOM 1537 C CA . GLY A 1 196 ? 0.800 -15.970 1.523 1.00 72.75 196 GLY A CA 1
ATOM 1538 C C . GLY A 1 196 ? 0.890 -14.442 1.651 1.00 72.75 196 GLY A C 1
ATOM 1539 O O . GLY A 1 196 ? 1.935 -13.890 1.297 1.00 72.75 196 GLY A O 1
ATOM 1540 N N . ALA A 1 197 ? -0.126 -13.730 2.161 1.00 83.25 197 ALA A N 1
ATOM 1541 C CA . ALA A 1 197 ? -0.006 -12.299 2.482 1.00 83.25 197 ALA A CA 1
ATOM 1542 C C . ALA A 1 197 ? -1.009 -11.804 3.521 1.00 83.25 197 ALA A C 1
ATOM 1544 O O . ALA A 1 197 ? -2.013 -12.435 3.820 1.00 83.25 197 ALA A O 1
ATOM 1545 N N . VAL A 1 198 ? -0.753 -10.601 4.022 1.00 88.75 198 VAL A N 1
ATOM 1546 C CA . VAL A 1 198 ? -1.674 -9.876 4.886 1.00 88.75 198 VAL A CA 1
ATOM 1547 C C . VAL A 1 198 ? -2.374 -8.796 4.069 1.00 88.75 198 VAL A C 1
ATOM 1549 O O . VAL A 1 198 ? -1.709 -7.972 3.432 1.00 88.75 198 VAL A O 1
ATOM 1552 N N . SER A 1 199 ? -3.705 -8.790 4.097 1.00 89.00 199 SER A N 1
ATOM 1553 C CA . SER A 1 199 ? -4.518 -7.713 3.544 1.00 89.00 199 SER A CA 1
ATOM 1554 C C . SER A 1 199 ? -4.866 -6.696 4.622 1.00 89.00 199 SER A C 1
ATOM 1556 O O . SER A 1 199 ? -5.204 -7.040 5.754 1.00 89.00 199 SER A O 1
ATOM 1558 N N . TYR A 1 200 ? -4.798 -5.424 4.250 1.00 91.38 200 TYR A N 1
ATOM 1559 C CA . TYR A 1 200 ? -5.133 -4.306 5.115 1.00 91.38 200 TYR A CA 1
ATOM 1560 C C . TYR A 1 200 ? -6.230 -3.476 4.469 1.00 91.38 200 TYR A C 1
ATOM 1562 O O . TYR A 1 200 ? -6.107 -3.079 3.312 1.00 91.38 200 TYR A O 1
ATOM 1570 N N . CYS A 1 201 ? -7.273 -3.167 5.229 1.00 90.00 201 CYS A N 1
ATOM 1571 C CA . CYS A 1 201 ? -8.334 -2.252 4.836 1.00 90.00 201 CYS A CA 1
ATOM 1572 C C . CYS A 1 201 ? -8.325 -1.055 5.783 1.00 90.00 201 CYS A C 1
ATOM 1574 O O . CYS A 1 201 ? -8.716 -1.177 6.944 1.00 90.00 201 CYS A O 1
ATOM 1576 N N . PHE A 1 202 ? -7.898 0.106 5.298 1.00 89.19 202 PHE A N 1
ATOM 1577 C CA . PHE A 1 202 ? -7.850 1.330 6.091 1.00 89.19 202 PHE A CA 1
ATOM 1578 C C . PHE A 1 202 ? -9.011 2.252 5.777 1.00 89.19 202 PHE A C 1
ATOM 1580 O O . PHE A 1 202 ? -9.437 2.372 4.627 1.00 89.19 202 PHE A O 1
ATOM 1587 N N . PHE A 1 203 ? -9.467 2.968 6.800 1.00 85.06 203 PHE A N 1
ATOM 1588 C CA . PHE A 1 203 ? -10.368 4.094 6.614 1.00 85.06 203 PHE A CA 1
ATOM 1589 C C . PHE A 1 203 ? -9.542 5.350 6.318 1.00 85.06 203 PHE A C 1
ATOM 1591 O O . PHE A 1 203 ? -8.685 5.735 7.116 1.00 85.06 203 PHE A O 1
ATOM 1598 N N . THR A 1 204 ? -9.793 6.004 5.184 1.00 82.94 204 THR A N 1
ATOM 1599 C CA . THR A 1 204 ? -8.978 7.130 4.676 1.00 82.94 204 THR A CA 1
ATOM 1600 C C . THR A 1 204 ? -8.891 8.303 5.650 1.00 82.94 204 THR A C 1
ATOM 1602 O O . THR A 1 204 ? -7.878 8.986 5.717 1.00 82.94 204 THR A O 1
ATOM 1605 N N . LYS A 1 205 ? -9.910 8.496 6.494 1.00 80.94 205 LYS A N 1
ATOM 1606 C CA . LYS A 1 205 ? -9.930 9.505 7.569 1.00 80.94 205 LYS A CA 1
ATOM 1607 C C . LYS A 1 205 ? -8.867 9.271 8.652 1.00 80.94 205 LYS A C 1
ATOM 1609 O O . LYS A 1 205 ? -8.550 10.183 9.424 1.00 80.94 205 LYS A O 1
ATOM 1614 N N . TYR A 1 206 ? -8.393 8.037 8.809 1.00 82.12 206 TYR A N 1
ATOM 1615 C CA . TYR A 1 206 ? -7.552 7.626 9.934 1.00 82.12 206 TYR A CA 1
ATOM 1616 C C . TYR A 1 206 ? -6.081 7.446 9.580 1.00 82.12 206 TYR A C 1
ATOM 1618 O O . TYR A 1 206 ? -5.255 7.470 10.491 1.00 82.12 206 TYR A O 1
ATOM 1626 N N . VAL A 1 207 ? -5.750 7.347 8.296 1.00 86.12 207 VAL A N 1
ATOM 1627 C CA . VAL A 1 207 ? -4.386 7.125 7.817 1.00 86.12 207 VAL A CA 1
ATOM 1628 C C . VAL A 1 207 ? -4.000 8.157 6.769 1.00 86.12 207 VAL A C 1
ATOM 1630 O O . VAL A 1 207 ? -4.847 8.668 6.045 1.00 86.12 207 VAL A O 1
ATOM 1633 N N . GLN A 1 208 ? -2.706 8.439 6.663 1.00 88.06 208 GLN A N 1
ATOM 1634 C CA . GLN A 1 208 ? -2.153 9.149 5.512 1.00 88.06 208 GLN A CA 1
ATOM 1635 C C . GLN A 1 208 ? -1.541 8.123 4.568 1.00 88.06 208 GLN A C 1
ATOM 1637 O O . GLN A 1 208 ? -0.740 7.290 4.995 1.00 88.06 208 GLN A O 1
ATOM 1642 N N . CYS A 1 209 ? -1.898 8.182 3.292 1.00 89.12 209 CYS A N 1
ATOM 1643 C CA . CYS A 1 209 ? -1.365 7.286 2.275 1.00 89.12 209 CYS A CA 1
ATOM 1644 C C . CYS A 1 209 ? -0.679 8.105 1.191 1.00 89.12 209 CYS A C 1
ATOM 1646 O O . CYS A 1 209 ? -1.281 9.031 0.654 1.00 89.12 209 CYS A O 1
ATOM 1648 N N . HIS A 1 210 ? 0.552 7.732 0.854 1.00 90.62 210 HIS A N 1
ATOM 1649 C CA . HIS A 1 210 ? 1.301 8.364 -0.225 1.00 90.62 210 HIS A CA 1
ATOM 1650 C C . HIS A 1 210 ? 1.929 7.316 -1.133 1.00 90.62 210 HIS A C 1
ATOM 1652 O O . HIS A 1 210 ? 2.603 6.405 -0.650 1.00 90.62 210 HIS A O 1
ATOM 1658 N N . THR A 1 211 ? 1.743 7.441 -2.441 1.00 92.00 211 THR A N 1
ATOM 1659 C CA . THR A 1 211 ? 2.470 6.660 -3.438 1.00 92.00 211 THR A CA 1
ATOM 1660 C C . THR A 1 211 ? 3.948 7.057 -3.417 1.00 92.00 211 THR A C 1
ATOM 1662 O O . THR A 1 211 ? 4.298 8.229 -3.508 1.00 92.00 211 THR A O 1
ATOM 1665 N N . ILE A 1 212 ? 4.820 6.055 -3.310 1.00 94.31 212 ILE A N 1
ATOM 1666 C CA . ILE A 1 212 ? 6.270 6.179 -3.516 1.00 94.31 212 ILE A CA 1
ATOM 1667 C C . ILE A 1 212 ? 6.633 5.701 -4.920 1.00 94.31 212 ILE A C 1
ATOM 1669 O O . ILE A 1 212 ? 7.415 6.341 -5.616 1.00 94.31 212 ILE A O 1
ATOM 1673 N N . LEU A 1 213 ? 6.056 4.576 -5.343 1.00 94.62 213 LEU A N 1
ATOM 1674 C CA . LEU A 1 213 ? 6.295 3.975 -6.649 1.00 94.62 213 LEU A CA 1
ATOM 1675 C C . LEU A 1 213 ? 4.963 3.640 -7.306 1.00 94.62 213 LEU A C 1
ATOM 1677 O O . LEU A 1 213 ? 4.063 3.115 -6.656 1.00 94.62 213 LEU A O 1
ATOM 1681 N N . SER A 1 214 ? 4.860 3.900 -8.603 1.00 92.88 214 SER A N 1
ATOM 1682 C CA . SER A 1 214 ? 3.771 3.434 -9.458 1.00 92.88 214 SER A CA 1
ATOM 1683 C C . SER A 1 214 ? 4.355 2.777 -10.697 1.00 92.88 214 SER A C 1
ATOM 1685 O O . SER A 1 214 ? 5.179 3.386 -11.375 1.00 92.88 214 SER A O 1
ATOM 1687 N N . ALA A 1 215 ? 3.934 1.562 -11.013 1.00 91.31 215 ALA A N 1
ATOM 1688 C CA . ALA A 1 215 ? 4.340 0.860 -12.214 1.00 91.31 215 ALA A CA 1
ATOM 1689 C C . ALA A 1 215 ? 3.122 0.464 -13.035 1.00 91.31 215 ALA A C 1
ATOM 1691 O O . ALA A 1 215 ? 2.239 -0.227 -12.534 1.00 91.31 215 ALA A O 1
ATOM 1692 N N . ASP A 1 216 ? 3.103 0.891 -14.294 1.00 89.06 216 ASP A N 1
ATOM 1693 C CA . ASP A 1 216 ? 2.198 0.326 -15.288 1.00 89.06 216 ASP A CA 1
ATOM 1694 C C . ASP A 1 216 ? 2.763 -1.031 -15.703 1.00 89.06 216 ASP A C 1
ATOM 1696 O O . ASP A 1 216 ? 3.950 -1.138 -16.022 1.00 89.06 216 ASP A O 1
ATOM 1700 N N . THR A 1 217 ? 1.929 -2.059 -15.668 1.00 83.56 217 THR A N 1
ATOM 1701 C CA . THR A 1 217 ? 2.303 -3.448 -15.917 1.00 83.56 217 THR A CA 1
ATOM 1702 C C . THR A 1 217 ? 1.355 -4.055 -16.937 1.00 83.56 217 THR A C 1
ATOM 1704 O O . THR A 1 217 ? 0.144 -3.816 -16.879 1.00 83.56 217 THR A O 1
ATOM 1707 N N . LEU A 1 218 ? 1.891 -4.875 -17.834 1.00 77.62 218 LEU A N 1
ATOM 1708 C CA . LEU A 1 218 ? 1.081 -5.759 -18.666 1.00 77.62 218 LEU A CA 1
ATOM 1709 C C . LEU A 1 218 ? 0.882 -7.078 -17.926 1.00 77.62 218 LEU A C 1
ATOM 1711 O O . LEU A 1 218 ? 1.842 -7.641 -17.397 1.00 77.62 218 LEU A O 1
ATOM 1715 N N . TRP A 1 219 ? -0.364 -7.546 -17.869 1.00 69.44 219 TRP A N 1
ATOM 1716 C CA . TRP A 1 219 ? -0.643 -8.888 -17.381 1.00 69.44 219 TRP A CA 1
ATOM 1717 C C . TRP A 1 219 ? -0.363 -9.900 -18.490 1.00 69.44 219 TRP A C 1
ATOM 1719 O O . TRP A 1 219 ? -1.068 -9.922 -19.503 1.00 69.44 219 TRP A O 1
ATOM 1729 N N . CYS A 1 220 ? 0.674 -10.709 -18.282 1.00 62.22 220 CYS A N 1
ATOM 1730 C CA . CYS A 1 220 ? 1.071 -11.804 -19.159 1.00 62.22 220 CYS A CA 1
ATOM 1731 C C . CYS A 1 220 ? 0.832 -13.113 -18.392 1.00 62.22 220 CYS A C 1
ATOM 1733 O O . CYS A 1 220 ? 1.348 -13.252 -17.280 1.00 62.22 220 CYS A O 1
ATOM 1735 N N . GLN A 1 221 ? 0.016 -14.020 -18.941 1.00 57.12 221 GLN A N 1
ATOM 1736 C CA . GLN A 1 221 ? -0.138 -15.382 -18.410 1.00 57.12 221 GLN A CA 1
ATOM 1737 C C . GLN A 1 221 ? 1.042 -16.264 -18.818 1.00 57.12 221 GLN A C 1
ATOM 1739 O O . GLN A 1 221 ? 1.548 -16.086 -19.949 1.00 57.12 221 GLN A O 1
#

Radius of gyration: 18.37 Å; chains: 1; bounding box: 42×42×56 Å

Organism: Trypanosoma congolense (strain IL3000) (NCBI:txid1068625)

Foldseek 3Di:
DDDLPPQDDQDPWDFPDKDQALVVCLVVLQVLCVQQVHDPVQSVLVSVQRVCLCVVPDPPHFRWRFRMKTFTRDDHDPDPDWPKHKWKAKDQDDDPSRVLNPPDDQKDKTKSHQRVRHDDDDDDAQRKMKMFIKIKTFDPQADAAELVPDDPVLNVLCVVVVNPLVVSLVVQVVVCVVPPDPDSHRHQWYWDDDDPIIMIMGGPSGIDMDTRMMTITGRDD

pLDDT: mean 79.33, std 16.09, range [28.08, 96.88]